Protein AF-A0A0F9MD27-F1 (afdb_monomer_lite)

Radius of gyration: 39.13 Å; chains: 1; bounding box: 57×54×123 Å

Sequence (253 aa):
MIDIKKDVSEIIRSTKSDTEKLWMLGRLLQSFSELLNKHLKELVADFQMEIRGAMDEIMKGIPIYDDSLLKERLTQFEIQFDSEMAKLRKVKDGKDGKDGKKGDKGDKPIVGIDYQIPKDGEGGKDGKSIKGDRGERGIGGKNGSPDTGNEIVEKINASSKQISASKIKNLPRQSLGSRGGGGGDMVTLSTVDGTISGSFPGTEFTLSLAFKEPIVFARGTRKTSGEDYSYSGNVITFTTSQVAGPITVDGQA

Organism: NCBI:txid412755

Structure (mmCIF, N/CA/C/O backbone):
data_AF-A0A0F9MD27-F1
#
_entry.id   AF-A0A0F9MD27-F1
#
loop_
_atom_site.group_PDB
_atom_site.id
_atom_site.type_symbol
_atom_site.label_atom_id
_atom_site.label_alt_id
_atom_site.label_comp_id
_atom_site.label_asym_id
_atom_site.label_entity_id
_atom_site.label_seq_id
_atom_site.pdbx_PDB_ins_code
_atom_site.Cartn_x
_atom_site.Cartn_y
_atom_site.Cartn_z
_atom_site.occupancy
_atom_site.B_iso_or_equiv
_atom_site.auth_seq_id
_atom_site.auth_comp_id
_atom_site.auth_asym_id
_atom_site.auth_atom_id
_atom_site.pdbx_PDB_model_num
ATOM 1 N N . MET A 1 1 ? 2.806 14.766 -34.535 1.00 74.88 1 MET A N 1
ATOM 2 C CA . MET A 1 1 ? 3.309 13.632 -33.734 1.00 74.88 1 MET A CA 1
ATOM 3 C C . MET A 1 1 ? 4.700 13.319 -34.255 1.00 74.88 1 MET A C 1
ATOM 5 O O . MET A 1 1 ? 4.825 13.179 -35.463 1.00 74.88 1 MET A O 1
ATOM 9 N N . ILE A 1 2 ? 5.724 13.354 -33.398 1.00 81.94 2 ILE A N 1
ATOM 10 C CA . ILE A 1 2 ? 7.110 13.054 -33.796 1.00 81.94 2 ILE A CA 1
ATOM 11 C C . ILE A 1 2 ? 7.177 11.557 -34.104 1.00 81.94 2 ILE A C 1
ATOM 13 O O . ILE A 1 2 ? 6.867 10.747 -33.229 1.00 81.94 2 ILE A O 1
ATOM 17 N N . ASP A 1 3 ? 7.551 11.192 -35.327 1.00 90.69 3 ASP A N 1
ATOM 18 C CA . ASP A 1 3 ? 7.811 9.800 -35.689 1.00 90.69 3 ASP A CA 1
ATOM 19 C C . ASP A 1 3 ? 9.320 9.592 -35.663 1.00 90.69 3 ASP A C 1
ATOM 21 O O . ASP A 1 3 ? 10.021 9.762 -36.658 1.00 90.69 3 ASP A O 1
ATOM 25 N N . ILE A 1 4 ? 9.821 9.221 -34.486 1.00 87.25 4 ILE A N 1
ATOM 26 C CA . ILE A 1 4 ? 11.257 9.112 -34.214 1.00 87.25 4 ILE A CA 1
ATOM 27 C C . ILE A 1 4 ? 11.944 8.197 -35.231 1.00 87.25 4 ILE A C 1
ATOM 29 O O . ILE A 1 4 ? 13.060 8.479 -35.658 1.00 87.25 4 ILE A O 1
ATOM 33 N N . LYS A 1 5 ? 11.288 7.108 -35.655 1.00 88.06 5 LYS A N 1
ATOM 34 C CA . LYS A 1 5 ? 11.885 6.165 -36.609 1.00 88.06 5 LYS A CA 1
ATOM 35 C C . LYS A 1 5 ? 12.032 6.798 -37.987 1.00 88.06 5 LYS A C 1
ATOM 37 O O . LYS A 1 5 ? 13.080 6.642 -38.621 1.00 88.06 5 LYS A O 1
ATOM 42 N N . LYS A 1 6 ? 11.000 7.506 -38.442 1.00 93.81 6 LYS A N 1
ATOM 43 C CA . LYS A 1 6 ? 11.019 8.215 -39.721 1.00 93.81 6 LYS A CA 1
ATOM 44 C C . LYS A 1 6 ? 12.012 9.379 -39.695 1.00 93.81 6 LYS A C 1
ATOM 46 O O . LYS A 1 6 ? 12.878 9.444 -40.565 1.00 93.81 6 LYS A O 1
ATOM 51 N N . ASP A 1 7 ? 11.956 10.215 -38.663 1.00 90.44 7 ASP A N 1
ATOM 52 C CA . ASP A 1 7 ? 12.765 11.430 -38.533 1.00 90.44 7 ASP A CA 1
ATOM 53 C C . ASP A 1 7 ? 14.265 11.098 -38.419 1.00 90.44 7 ASP A C 1
ATOM 55 O O . ASP A 1 7 ? 15.097 11.705 -39.093 1.00 90.44 7 ASP A O 1
ATOM 59 N N . VAL A 1 8 ? 14.631 10.063 -37.650 1.00 90.81 8 VAL A N 1
ATOM 60 C CA . VAL A 1 8 ? 16.018 9.564 -37.593 1.00 90.81 8 VAL A CA 1
ATOM 61 C C . VAL A 1 8 ? 16.471 9.034 -38.958 1.00 90.81 8 VAL A C 1
ATOM 63 O O . VAL A 1 8 ? 17.588 9.323 -39.392 1.00 90.81 8 VAL A O 1
ATOM 66 N N . SER A 1 9 ? 15.611 8.295 -39.665 1.00 91.69 9 SER A N 1
ATOM 67 C CA . SER A 1 9 ? 15.937 7.749 -40.990 1.00 91.69 9 SER A CA 1
ATOM 68 C C . SER A 1 9 ? 16.167 8.848 -42.033 1.00 91.69 9 SER A C 1
ATOM 70 O O . SER A 1 9 ? 17.071 8.723 -42.862 1.00 91.69 9 SER A O 1
ATOM 72 N N . GLU A 1 10 ? 15.391 9.932 -41.987 1.00 94.06 10 GLU A N 1
ATOM 73 C CA . GLU A 1 10 ? 15.567 11.102 -42.856 1.00 94.06 10 GLU A CA 1
ATOM 74 C C . GLU A 1 10 ? 16.868 11.857 -42.545 1.00 94.06 10 GLU A C 1
ATOM 76 O O . GLU A 1 10 ? 17.600 12.223 -43.467 1.00 94.06 10 GLU A O 1
ATOM 81 N N . ILE A 1 11 ? 17.221 12.019 -41.263 1.00 91.75 11 ILE A N 1
ATOM 82 C CA . ILE A 1 11 ? 18.483 12.662 -40.859 1.00 91.75 11 ILE A CA 1
ATOM 83 C C . ILE A 1 11 ? 19.693 11.854 -41.342 1.00 91.75 11 ILE A C 1
ATOM 85 O O . ILE A 1 11 ? 20.617 12.424 -41.931 1.00 91.75 11 ILE A O 1
ATOM 89 N N . ILE A 1 12 ? 19.676 10.530 -41.154 1.00 91.06 12 ILE A N 1
ATOM 90 C CA . ILE A 1 12 ? 20.774 9.638 -41.562 1.00 91.06 12 ILE A CA 1
ATOM 91 C C . ILE A 1 12 ? 20.988 9.689 -43.081 1.00 91.06 12 ILE A C 1
ATOM 93 O O . ILE A 1 12 ? 22.131 9.791 -43.538 1.00 91.06 12 ILE A O 1
ATOM 97 N N . ARG A 1 13 ? 19.895 9.666 -43.857 1.00 92.81 13 ARG A N 1
ATOM 98 C CA . ARG A 1 13 ? 19.914 9.692 -45.331 1.00 92.81 13 ARG A CA 1
ATOM 99 C C . ARG A 1 13 ? 20.205 11.069 -45.928 1.00 92.81 13 ARG A C 1
ATOM 101 O O . ARG A 1 13 ? 20.412 11.160 -47.135 1.00 92.81 13 ARG A O 1
ATOM 108 N N . SER A 1 14 ? 20.218 12.130 -45.123 1.00 93.25 14 SER A N 1
ATOM 109 C CA . SER A 1 14 ? 20.508 13.473 -45.623 1.00 93.25 14 SER A CA 1
ATOM 110 C C . SER A 1 14 ? 21.938 13.584 -46.171 1.00 93.25 14 SER A C 1
ATOM 112 O O . SER A 1 14 ? 22.861 12.904 -45.717 1.00 93.25 14 SER A O 1
ATOM 114 N N . THR A 1 15 ? 22.141 14.483 -47.132 1.00 89.19 15 THR A N 1
ATOM 115 C CA . THR A 1 15 ? 23.460 14.791 -47.716 1.00 89.19 15 THR A CA 1
ATOM 116 C C . THR A 1 15 ? 24.282 15.760 -46.860 1.00 89.19 15 THR A C 1
ATOM 118 O O . THR A 1 15 ? 25.298 16.275 -47.318 1.00 89.19 15 THR A O 1
ATOM 121 N N . LYS A 1 16 ? 23.823 16.058 -45.639 1.00 93.25 16 LYS A N 1
ATOM 122 C CA . LYS A 1 16 ? 24.489 16.976 -44.713 1.00 93.25 16 LYS A CA 1
ATOM 123 C C . LYS A 1 16 ? 25.790 16.387 -44.183 1.00 93.25 16 LYS A C 1
ATOM 125 O O . LYS A 1 16 ? 25.982 15.171 -44.203 1.00 93.25 16 LYS A O 1
ATOM 130 N N . SER A 1 17 ? 26.656 17.258 -43.677 1.00 96.44 17 SER A N 1
ATOM 131 C CA . SER A 1 17 ? 27.876 16.827 -42.994 1.00 96.44 17 SER A CA 1
ATOM 132 C C . SER A 1 17 ? 27.551 16.020 -41.733 1.00 96.44 17 SER A C 1
ATOM 134 O O . SER A 1 17 ? 26.492 16.191 -41.122 1.00 96.44 17 SER A O 1
ATOM 136 N N . ASP A 1 18 ? 28.475 15.162 -41.302 1.00 95.38 18 ASP A N 1
ATOM 137 C CA . ASP A 1 18 ? 28.279 14.347 -40.097 1.00 95.38 18 ASP A CA 1
ATOM 138 C C . ASP A 1 18 ? 28.070 15.210 -38.844 1.00 95.38 18 ASP A C 1
ATOM 140 O O . ASP A 1 18 ? 27.224 14.898 -38.005 1.00 95.38 18 ASP A O 1
ATOM 144 N N . THR A 1 19 ? 28.755 16.353 -38.755 1.00 95.75 19 THR A N 1
ATOM 145 C CA . THR A 1 19 ? 28.573 17.330 -37.673 1.00 95.75 19 THR A CA 1
ATOM 146 C C . THR A 1 19 ? 27.147 17.886 -37.640 1.00 95.75 19 THR A C 1
ATOM 148 O O . THR A 1 19 ? 26.537 17.980 -36.575 1.00 95.75 19 THR A O 1
ATOM 151 N N . GLU A 1 20 ? 26.574 18.219 -38.799 1.00 94.88 20 GLU A N 1
ATOM 152 C CA . GLU A 1 20 ? 25.191 18.699 -38.887 1.00 94.88 20 GLU A CA 1
ATOM 153 C C . GLU A 1 20 ? 24.179 17.595 -38.569 1.00 94.88 20 GLU A C 1
ATOM 155 O O . GLU A 1 20 ? 23.176 17.862 -37.906 1.00 94.88 20 GLU A O 1
ATOM 160 N N . LYS A 1 21 ? 24.438 16.351 -38.995 1.00 94.25 21 LYS A N 1
ATOM 161 C CA . LYS A 1 21 ? 23.595 15.195 -38.649 1.00 94.25 21 LYS A CA 1
ATOM 162 C C . LYS A 1 21 ? 23.566 14.961 -37.142 1.00 94.25 21 LYS A C 1
ATOM 164 O O . LYS A 1 21 ? 22.484 14.804 -36.578 1.00 94.25 21 LYS A O 1
ATOM 169 N N . LEU A 1 22 ? 24.726 14.995 -36.482 1.00 93.94 22 LEU A N 1
ATOM 170 C CA . LEU A 1 22 ? 24.830 14.870 -35.025 1.00 93.94 22 LEU A CA 1
ATOM 171 C C . LEU A 1 22 ? 24.063 15.981 -34.305 1.00 93.94 22 LEU A C 1
ATOM 173 O O . LEU A 1 22 ? 23.315 15.706 -33.368 1.00 93.94 22 LEU A O 1
ATOM 177 N N . TRP A 1 23 ? 24.188 17.223 -34.774 1.00 96.31 23 TRP A N 1
ATOM 178 C CA . TRP A 1 23 ? 23.440 18.343 -34.209 1.00 96.31 23 TRP A CA 1
ATOM 179 C C . TRP A 1 23 ? 21.921 18.167 -34.366 1.00 96.31 23 TRP A C 1
ATOM 181 O O . TRP A 1 23 ? 21.165 18.366 -33.413 1.00 96.31 23 TRP A O 1
ATOM 191 N N . MET A 1 24 ? 21.463 17.735 -35.545 1.00 95.12 24 MET A N 1
ATOM 192 C CA . MET A 1 24 ? 20.045 17.465 -35.798 1.00 95.12 24 MET A CA 1
ATOM 193 C C . MET A 1 24 ? 19.502 16.331 -34.921 1.00 95.12 24 MET A C 1
ATOM 195 O O . MET A 1 24 ? 18.399 16.457 -34.390 1.00 95.12 24 MET A O 1
ATOM 199 N N . LEU A 1 25 ? 20.277 15.260 -34.720 1.00 93.19 25 LEU A N 1
ATOM 200 C CA . LEU A 1 25 ? 19.918 14.175 -33.802 1.00 93.19 25 LEU A CA 1
ATOM 201 C C . LEU A 1 25 ? 19.818 14.667 -32.354 1.00 93.19 25 LEU A C 1
ATOM 203 O O . LEU A 1 25 ? 18.861 14.325 -31.661 1.00 93.19 25 LEU A O 1
ATOM 207 N N . GLY A 1 26 ? 20.751 15.514 -31.909 1.00 94.81 26 GLY A N 1
ATOM 208 C CA . GLY A 1 26 ? 20.695 16.133 -30.582 1.00 94.81 26 GLY A CA 1
ATOM 209 C C . GLY A 1 26 ? 19.419 16.953 -30.377 1.00 94.81 26 GLY A C 1
ATOM 210 O O . GLY A 1 26 ? 18.742 16.810 -29.359 1.00 94.81 26 GLY A O 1
ATOM 211 N N . ARG A 1 27 ? 19.029 17.746 -31.381 1.00 94.50 27 ARG A N 1
ATOM 212 C CA . ARG A 1 27 ? 17.784 18.526 -31.340 1.00 94.50 27 ARG A CA 1
ATOM 213 C C . ARG A 1 27 ? 16.539 17.636 -31.306 1.00 94.50 27 ARG A C 1
ATOM 215 O O . ARG A 1 27 ? 15.617 17.923 -30.548 1.00 94.50 27 ARG A O 1
ATOM 222 N N . LEU A 1 28 ? 16.521 16.547 -32.079 1.00 92.94 28 LEU A N 1
ATOM 223 C CA . LEU A 1 28 ? 15.419 15.580 -32.077 1.00 92.94 28 LEU A CA 1
ATOM 224 C C . LEU A 1 28 ? 15.252 14.911 -30.703 1.00 92.94 28 LEU A C 1
ATOM 226 O O . LEU A 1 28 ? 14.133 14.807 -30.203 1.00 92.94 28 LEU A O 1
ATOM 230 N N . LEU A 1 29 ? 16.359 14.515 -30.065 1.00 91.94 29 LEU A N 1
ATOM 231 C CA . LEU A 1 29 ? 16.353 13.956 -28.709 1.00 91.94 29 LEU A CA 1
ATOM 232 C C . LEU A 1 29 ? 15.827 14.956 -27.676 1.00 91.94 29 LEU A C 1
ATOM 234 O O . LEU A 1 29 ? 15.036 14.583 -26.808 1.00 91.94 29 LEU A O 1
ATOM 238 N N . GLN A 1 30 ? 16.220 16.226 -27.787 1.00 93.81 30 GLN A N 1
ATOM 239 C CA . GLN A 1 30 ? 15.714 17.276 -26.909 1.00 93.81 30 GLN A CA 1
ATOM 240 C C . GLN A 1 30 ? 14.198 17.459 -27.066 1.00 93.81 30 GLN A C 1
ATOM 242 O O . GLN A 1 30 ? 13.477 17.426 -26.071 1.00 93.81 30 GLN A O 1
ATOM 247 N N . SER A 1 31 ? 13.696 17.573 -28.300 1.00 92.38 31 SER A N 1
ATOM 248 C CA . SER A 1 31 ? 12.255 17.705 -28.553 1.00 92.38 31 SER A CA 1
ATOM 249 C C . SER A 1 31 ? 11.461 16.485 -28.081 1.00 92.38 31 SER A C 1
ATOM 251 O O . SER A 1 31 ? 10.351 16.629 -27.570 1.00 92.38 31 SER A O 1
ATOM 253 N N . PHE A 1 32 ? 12.026 15.281 -28.200 1.00 92.38 32 PHE A N 1
ATOM 254 C CA . PHE A 1 32 ? 11.411 14.078 -27.647 1.00 92.38 32 PHE A CA 1
ATOM 255 C C . PHE A 1 32 ? 11.346 14.113 -26.112 1.00 92.38 32 PHE A C 1
ATOM 257 O O . PHE A 1 32 ? 10.296 13.824 -25.540 1.00 92.38 32 PHE A O 1
ATOM 264 N N . SER A 1 33 ? 12.427 14.525 -25.444 1.00 92.75 33 SER A N 1
ATOM 265 C CA . SER A 1 33 ? 12.454 14.702 -23.985 1.00 92.75 33 SER A CA 1
ATOM 266 C C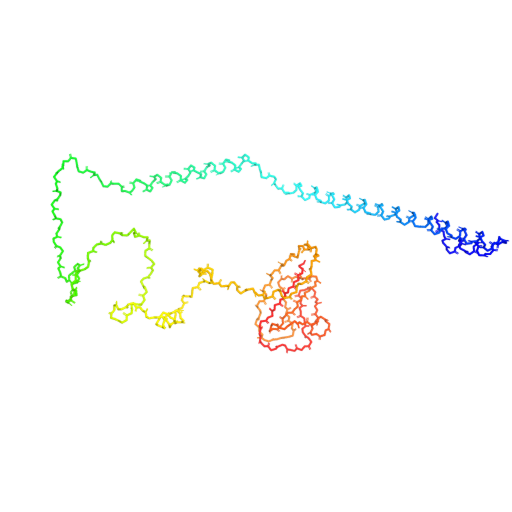 . SER A 1 33 ? 11.418 15.727 -23.509 1.00 92.75 33 SER A C 1
ATOM 268 O O . SER A 1 33 ? 10.702 15.494 -22.536 1.00 92.75 33 SER A O 1
ATOM 270 N N . GLU A 1 34 ? 11.278 16.850 -24.215 1.00 94.50 34 GLU A N 1
ATOM 271 C CA . GLU A 1 34 ? 10.268 17.872 -23.915 1.00 94.50 34 GLU A CA 1
ATOM 272 C C . GLU A 1 34 ? 8.841 17.321 -24.053 1.00 94.50 34 GLU A C 1
ATOM 274 O O . GLU A 1 34 ? 8.002 17.556 -23.180 1.00 94.50 34 GLU A O 1
ATOM 279 N N . LEU A 1 35 ? 8.576 16.533 -25.101 1.00 94.50 35 LEU A N 1
ATOM 280 C CA . LEU A 1 35 ? 7.281 15.887 -25.315 1.00 94.50 35 LEU A CA 1
ATOM 281 C C . LEU A 1 35 ? 6.953 14.870 -24.212 1.00 94.50 35 LEU A C 1
ATOM 283 O O . LEU A 1 35 ? 5.840 14.880 -23.687 1.00 94.50 35 LEU A O 1
ATOM 287 N N . LEU A 1 36 ? 7.920 14.030 -23.827 1.00 92.88 36 LEU A N 1
ATOM 288 C CA . LEU A 1 36 ? 7.756 13.079 -22.723 1.00 92.88 36 LEU A CA 1
ATOM 289 C C . LEU A 1 36 ? 7.445 13.794 -21.408 1.00 92.88 36 LEU A C 1
ATOM 291 O O . LEU A 1 36 ? 6.494 13.437 -20.717 1.00 92.88 36 LEU A O 1
ATOM 295 N N . ASN A 1 37 ? 8.212 14.834 -21.078 1.00 93.56 37 ASN A N 1
ATOM 296 C CA . ASN A 1 37 ? 7.996 15.610 -19.861 1.00 93.56 37 ASN A CA 1
ATOM 297 C C . ASN A 1 37 ? 6.631 16.302 -19.851 1.00 93.56 37 ASN A C 1
ATOM 299 O O . ASN A 1 37 ? 6.003 16.404 -18.798 1.00 93.56 37 ASN A O 1
ATOM 303 N N . LYS A 1 38 ? 6.156 16.772 -21.009 1.00 96.00 38 LYS A N 1
ATOM 304 C CA . LYS A 1 38 ? 4.817 17.347 -21.136 1.00 96.00 38 LYS A CA 1
ATOM 305 C C . LYS A 1 38 ? 3.736 16.308 -20.829 1.00 96.00 38 LYS A C 1
ATOM 307 O O . LYS A 1 38 ? 2.906 16.564 -19.963 1.00 96.00 38 LYS A O 1
ATOM 312 N N . HIS A 1 39 ? 3.778 15.140 -21.468 1.00 94.38 39 HIS A N 1
ATOM 313 C CA . HIS A 1 39 ? 2.780 14.092 -21.236 1.00 94.38 39 HIS A CA 1
ATOM 314 C C . HIS A 1 39 ? 2.819 13.529 -19.814 1.00 94.38 39 HIS A C 1
ATOM 316 O O . HIS A 1 39 ? 1.770 13.256 -19.242 1.00 94.38 39 HIS A O 1
ATOM 322 N N . LEU A 1 40 ? 4.003 13.416 -19.206 1.00 92.62 40 LEU A N 1
ATOM 323 C CA . LEU A 1 40 ? 4.118 13.038 -17.797 1.00 92.62 40 LEU A CA 1
ATOM 324 C C . LEU A 1 40 ? 3.447 14.065 -16.876 1.00 92.62 40 LEU A C 1
ATOM 326 O O . LEU A 1 40 ? 2.761 13.677 -15.936 1.00 92.62 40 LEU A O 1
ATOM 330 N N . LYS A 1 41 ? 3.605 15.366 -17.145 1.00 95.00 41 LYS A N 1
ATOM 331 C CA . LYS A 1 41 ? 2.935 16.419 -16.364 1.00 95.00 41 LYS A CA 1
ATOM 332 C C . LYS A 1 41 ? 1.418 16.384 -16.521 1.00 95.00 41 LYS A C 1
ATOM 334 O O . LYS A 1 41 ? 0.724 16.548 -15.525 1.00 95.00 41 LYS A O 1
ATOM 339 N N . GLU A 1 42 ? 0.926 16.175 -17.740 1.00 96.12 42 GLU A N 1
ATOM 340 C CA . GLU A 1 42 ? -0.509 16.026 -18.020 1.00 96.12 42 GLU A CA 1
ATOM 341 C C . GLU A 1 42 ? -1.079 14.814 -17.268 1.00 96.12 42 GLU A C 1
ATOM 343 O O . GLU A 1 42 ? -2.017 14.969 -16.493 1.00 96.12 42 GLU A O 1
ATOM 348 N N . LEU A 1 43 ? -0.427 13.650 -17.367 1.00 95.88 43 LEU A N 1
ATOM 349 C CA . LEU A 1 43 ? -0.834 12.432 -16.660 1.00 95.88 43 LEU A CA 1
ATOM 350 C C . LEU A 1 43 ? -0.872 12.616 -15.134 1.00 95.88 43 LEU A C 1
ATOM 352 O O . LEU A 1 43 ? -1.803 12.162 -14.472 1.00 95.88 43 LEU A O 1
ATOM 356 N N . VAL A 1 44 ? 0.137 13.281 -14.564 1.00 94.75 44 VAL A N 1
ATOM 357 C CA . VAL A 1 44 ? 0.177 13.572 -13.122 1.00 94.75 44 VAL A CA 1
ATOM 358 C C . VAL A 1 44 ? -0.954 14.518 -12.719 1.00 94.75 44 VAL A C 1
ATOM 360 O O . VAL A 1 44 ? -1.568 14.305 -11.676 1.00 94.75 44 VAL A O 1
ATOM 363 N N . ALA A 1 45 ? -1.239 15.547 -13.520 1.00 92.88 45 ALA A N 1
ATOM 364 C CA . ALA A 1 45 ? -2.317 16.490 -13.237 1.00 92.88 45 ALA A CA 1
ATOM 365 C C . ALA A 1 45 ? -3.695 15.808 -13.273 1.00 92.88 45 ALA A C 1
ATOM 367 O O . ALA A 1 45 ? -4.498 16.018 -12.361 1.00 92.88 45 ALA A O 1
ATOM 368 N N . ASP A 1 46 ? -3.932 14.948 -14.264 1.00 94.50 46 ASP A N 1
ATOM 369 C CA . ASP A 1 46 ? -5.175 14.184 -14.394 1.00 94.50 46 ASP A CA 1
ATOM 370 C C . ASP A 1 46 ? -5.375 13.249 -13.193 1.00 94.50 46 ASP A C 1
ATOM 372 O O . ASP A 1 46 ? -6.431 13.261 -12.558 1.00 94.50 46 ASP A O 1
ATOM 376 N N . PHE A 1 47 ? -4.327 12.517 -12.800 1.00 93.44 47 PHE A N 1
ATOM 377 C CA . PHE A 1 47 ? -4.370 11.637 -11.632 1.00 93.44 47 PHE A CA 1
ATOM 378 C C . PHE A 1 47 ? -4.617 12.404 -10.322 1.00 93.44 47 PHE A C 1
ATOM 380 O O . PHE A 1 47 ? -5.398 11.977 -9.472 1.00 93.44 47 PHE A O 1
ATOM 387 N N . GLN A 1 48 ? -3.987 13.571 -10.150 1.00 91.12 48 GLN A N 1
ATOM 388 C CA . GLN A 1 48 ? -4.222 14.426 -8.984 1.00 91.12 48 GLN A CA 1
ATOM 389 C C . GLN A 1 48 ? -5.661 14.952 -8.928 1.00 91.12 48 GLN A C 1
ATOM 391 O O . GLN A 1 48 ? -6.238 15.031 -7.841 1.00 91.12 48 GLN A O 1
ATOM 396 N N . MET A 1 49 ? -6.250 15.304 -10.074 1.00 92.94 49 MET A N 1
ATOM 397 C CA . MET A 1 49 ? -7.656 15.702 -10.149 1.00 92.94 49 MET A CA 1
ATOM 398 C C . MET A 1 49 ? -8.597 14.556 -9.778 1.00 92.94 49 MET A C 1
ATOM 400 O O . MET A 1 49 ? -9.548 14.785 -9.032 1.00 92.94 49 MET A O 1
ATOM 404 N N . GLU A 1 50 ? -8.320 13.341 -10.249 1.00 95.44 50 GLU A N 1
ATOM 405 C CA . GLU A 1 50 ? -9.112 12.152 -9.928 1.00 95.44 50 GLU A CA 1
ATOM 406 C C . GLU A 1 50 ? -9.078 11.843 -8.426 1.00 95.44 50 GLU A C 1
ATOM 408 O O . GLU A 1 50 ? -10.131 11.720 -7.798 1.00 95.44 50 GLU A O 1
ATOM 413 N N . ILE A 1 51 ? -7.884 11.831 -7.817 1.00 92.19 51 ILE A N 1
ATOM 414 C CA . ILE A 1 51 ? -7.736 11.659 -6.363 1.00 92.19 51 ILE A CA 1
ATOM 415 C C . ILE A 1 51 ? -8.516 12.733 -5.610 1.00 92.19 51 ILE A C 1
ATOM 417 O O . ILE A 1 51 ? -9.215 12.426 -4.644 1.00 92.19 51 ILE A O 1
ATOM 421 N N . ARG A 1 52 ? -8.394 13.999 -6.023 1.00 90.88 52 ARG A N 1
ATOM 422 C CA . ARG A 1 52 ? -9.084 15.102 -5.353 1.00 90.88 52 ARG A CA 1
ATOM 423 C C . ARG A 1 52 ? -10.601 14.950 -5.446 1.00 90.88 52 ARG A C 1
ATOM 425 O O . ARG A 1 52 ? -11.275 15.138 -4.440 1.00 90.88 52 ARG A O 1
ATOM 432 N N . GLY A 1 53 ? -11.121 14.567 -6.611 1.00 93.44 53 GLY A N 1
ATOM 433 C CA . GLY A 1 53 ? -12.544 14.290 -6.802 1.00 93.44 53 GLY A CA 1
ATOM 434 C C . GLY A 1 53 ? -13.040 13.160 -5.899 1.00 93.44 53 GLY A C 1
ATOM 435 O O . GLY A 1 53 ? -14.033 13.335 -5.196 1.00 93.44 53 GLY A O 1
ATOM 436 N N . ALA A 1 54 ? -12.306 12.045 -5.843 1.00 90.75 54 ALA A N 1
ATOM 437 C CA . ALA A 1 54 ? -12.632 10.920 -4.967 1.00 90.75 54 ALA A CA 1
ATOM 438 C C . ALA A 1 54 ? -12.602 11.316 -3.479 1.00 90.75 54 ALA A C 1
ATOM 440 O O . ALA A 1 54 ? -13.497 10.955 -2.716 1.00 90.75 54 ALA A O 1
ATOM 441 N N . MET A 1 55 ? -11.605 12.102 -3.062 1.00 85.06 55 MET A N 1
ATOM 442 C CA . MET A 1 55 ? -11.520 12.621 -1.693 1.00 85.06 55 MET A CA 1
ATOM 443 C C . MET A 1 55 ? -12.692 13.547 -1.361 1.00 85.06 55 MET A C 1
ATOM 445 O O . MET A 1 55 ? -13.272 13.417 -0.286 1.00 85.06 55 MET A O 1
ATOM 449 N N . ASP A 1 56 ? -13.090 14.436 -2.273 1.00 89.56 56 ASP A N 1
ATOM 450 C CA . ASP A 1 56 ? -14.245 15.318 -2.073 1.00 89.56 56 ASP A CA 1
ATOM 451 C C . ASP A 1 56 ? -15.560 14.522 -1.953 1.00 89.56 56 ASP A C 1
ATOM 453 O O . ASP A 1 56 ? -16.432 14.884 -1.160 1.00 89.56 56 ASP A O 1
ATOM 457 N N . GLU A 1 57 ? -15.719 13.422 -2.696 1.00 91.00 57 GLU A N 1
ATOM 458 C CA . GLU A 1 57 ? -16.868 12.516 -2.546 1.00 91.00 57 GLU A CA 1
ATOM 459 C C . GLU A 1 57 ? -16.871 11.789 -1.199 1.00 91.00 57 GLU A C 1
ATOM 461 O O . GLU A 1 57 ? -17.899 11.770 -0.517 1.00 91.00 57 GLU A O 1
ATOM 466 N N . ILE A 1 58 ? -15.720 11.258 -0.774 1.00 84.88 58 ILE A N 1
ATOM 467 C CA . ILE A 1 58 ? -15.565 10.629 0.545 1.00 84.88 58 ILE A CA 1
ATOM 468 C C . ILE A 1 58 ? -15.905 11.637 1.649 1.00 84.88 58 ILE A C 1
ATOM 470 O O . ILE A 1 58 ? -16.681 11.330 2.554 1.00 84.88 58 ILE A O 1
ATOM 474 N N . MET A 1 59 ? -15.388 12.863 1.552 1.00 80.00 59 MET A N 1
ATOM 475 C CA . MET A 1 59 ? -15.606 13.913 2.549 1.00 80.00 59 MET A CA 1
ATOM 476 C C . MET A 1 59 ? -17.071 14.357 2.648 1.00 80.00 59 MET A C 1
ATOM 478 O O . MET A 1 59 ? -17.510 14.712 3.738 1.00 80.00 59 MET A O 1
ATOM 482 N N . LYS A 1 60 ? -17.856 14.296 1.563 1.00 82.50 60 LYS A N 1
ATOM 483 C CA . LYS A 1 60 ? -19.314 14.536 1.614 1.00 82.50 60 LYS A CA 1
ATOM 484 C C . LYS A 1 60 ? -20.069 13.443 2.373 1.00 82.50 60 LYS A C 1
ATOM 486 O O . LYS A 1 60 ? -21.119 13.723 2.946 1.00 82.50 60 LYS A O 1
ATOM 491 N N . GLY A 1 61 ? -19.571 12.208 2.334 1.00 77.81 61 GLY A N 1
ATOM 492 C CA . GLY A 1 61 ? -20.176 11.056 3.005 1.00 77.81 61 GLY A CA 1
ATOM 493 C C . GLY A 1 61 ? -19.822 10.944 4.487 1.00 77.81 61 GLY A C 1
ATOM 494 O O . GLY A 1 61 ? -20.528 10.264 5.230 1.00 77.81 61 GLY A O 1
ATOM 495 N N . ILE A 1 62 ? -18.756 11.613 4.936 1.00 74.19 62 ILE A N 1
ATOM 496 C CA . ILE A 1 62 ? -18.410 11.677 6.354 1.00 74.19 62 ILE A CA 1
ATOM 497 C C . ILE A 1 62 ? -19.383 12.657 7.018 1.00 74.19 62 ILE A C 1
ATOM 499 O O . ILE A 1 62 ? -19.351 13.847 6.694 1.00 74.19 62 ILE A O 1
ATOM 503 N N . PRO A 1 63 ? -20.249 12.207 7.949 1.00 70.81 63 PRO A N 1
ATOM 504 C CA . PRO A 1 63 ? -21.043 13.131 8.736 1.00 70.81 63 PRO A CA 1
ATOM 505 C C . PRO A 1 63 ? -20.064 14.027 9.490 1.00 70.81 63 PRO A C 1
ATOM 507 O O . PRO A 1 63 ? -19.343 13.570 10.380 1.00 70.81 63 PRO A O 1
ATOM 510 N N . ILE A 1 64 ? -20.010 15.302 9.108 1.00 67.56 64 ILE A N 1
ATOM 511 C CA . ILE A 1 64 ? -19.375 16.326 9.927 1.00 67.56 64 ILE A CA 1
ATOM 512 C C . ILE A 1 64 ? -20.185 16.309 11.217 1.00 67.56 64 ILE A C 1
ATOM 514 O O . ILE A 1 64 ? -21.330 16.762 11.234 1.00 67.56 64 ILE A O 1
ATOM 518 N N . TYR A 1 65 ? -19.647 15.680 12.263 1.00 58.38 65 TYR A N 1
ATOM 519 C CA . TYR A 1 65 ? -20.286 15.710 13.565 1.00 58.38 65 TYR A CA 1
ATOM 520 C C . TYR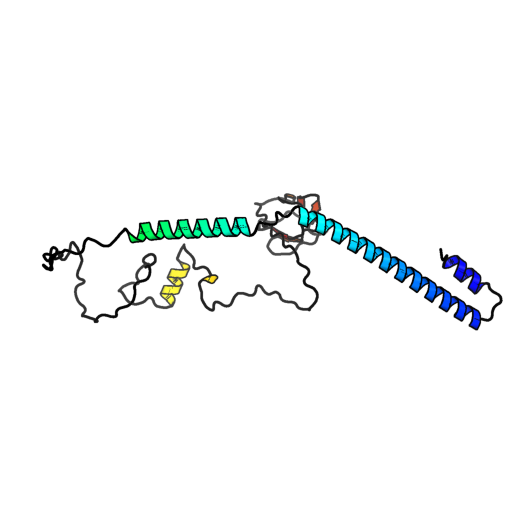 A 1 65 ? -20.404 17.177 13.944 1.00 58.38 65 TYR A C 1
ATOM 522 O O . TYR A 1 65 ? -19.396 17.861 14.111 1.00 58.38 65 TYR A O 1
ATOM 530 N N . ASP A 1 66 ? -21.642 17.659 13.999 1.00 67.94 66 ASP A N 1
ATOM 531 C CA . ASP A 1 66 ? -21.925 19.010 14.431 1.00 67.94 66 ASP A CA 1
ATOM 532 C C . ASP A 1 66 ? -21.346 19.161 15.839 1.00 67.94 66 ASP A C 1
ATOM 534 O O . ASP A 1 66 ? -21.774 18.500 16.791 1.00 67.94 66 ASP A O 1
ATOM 538 N N . ASP A 1 67 ? -20.314 19.993 15.945 1.00 71.75 67 ASP A N 1
ATOM 539 C CA . ASP A 1 67 ? -19.581 20.241 17.179 1.00 71.75 67 ASP A CA 1
ATOM 540 C C . ASP A 1 67 ? -20.535 20.739 18.283 1.00 71.75 67 ASP A C 1
ATOM 542 O O . ASP A 1 67 ? -20.293 20.523 19.471 1.00 71.75 67 ASP A O 1
ATOM 546 N N . SER A 1 68 ? -21.676 21.334 17.900 1.00 73.69 68 SER A N 1
ATOM 547 C CA . SER A 1 68 ? -22.746 21.716 18.823 1.00 73.69 68 SER A CA 1
ATOM 548 C C . SER A 1 68 ? -23.497 20.514 19.411 1.00 73.69 68 SER A C 1
ATOM 550 O O . SER A 1 68 ? -23.738 20.494 20.617 1.00 73.69 68 SER A O 1
ATOM 552 N N . LEU A 1 69 ? -23.776 19.471 18.621 1.00 72.75 69 LEU A N 1
ATOM 553 C CA . LEU A 1 69 ? -24.445 18.249 19.084 1.00 72.75 69 LEU A CA 1
ATOM 554 C C . LEU A 1 69 ? -23.529 17.420 19.996 1.00 72.75 69 LEU A C 1
ATOM 556 O O . LEU A 1 69 ? -23.982 16.828 20.977 1.00 72.75 69 LEU A O 1
ATOM 560 N N . LEU A 1 70 ? -22.229 17.387 19.691 1.00 76.31 70 LEU A N 1
ATOM 561 C CA . LEU A 1 70 ? -21.216 16.783 20.561 1.00 76.31 70 LEU A CA 1
ATOM 562 C C . LEU A 1 70 ? -21.121 17.518 21.901 1.00 76.31 70 LEU A C 1
ATOM 564 O O . LEU A 1 70 ? -21.126 16.868 22.947 1.00 76.31 70 LEU A O 1
ATOM 568 N N . LYS A 1 71 ? -21.099 18.857 21.881 1.00 80.81 71 LYS A N 1
ATOM 569 C CA . LYS A 1 71 ? -21.116 19.688 23.094 1.00 80.81 71 LYS A CA 1
ATOM 570 C C . LYS A 1 71 ? -22.385 19.481 23.910 1.00 80.81 71 LYS A C 1
ATOM 572 O O . LYS A 1 71 ? -22.287 19.272 25.111 1.00 80.81 71 LYS A O 1
ATOM 577 N N . GLU A 1 72 ? -23.554 19.455 23.273 1.00 83.25 72 GLU A N 1
ATOM 578 C CA . GLU A 1 72 ? -24.824 19.212 23.960 1.00 83.25 72 GLU A CA 1
ATOM 579 C C . GLU A 1 72 ? -24.841 17.836 24.639 1.00 83.25 72 GLU A C 1
ATOM 581 O O . GLU A 1 72 ? -25.194 17.725 25.815 1.00 83.25 72 GLU A O 1
ATOM 586 N N . ARG A 1 73 ? -24.387 16.787 23.942 1.00 80.31 73 ARG A N 1
ATOM 587 C CA . ARG A 1 73 ? -24.276 15.437 24.516 1.00 80.31 73 ARG A CA 1
ATOM 588 C C . ARG A 1 73 ? -23.277 15.370 25.667 1.00 80.31 73 ARG A C 1
ATOM 590 O O . ARG A 1 73 ? -23.550 14.690 26.654 1.00 80.31 73 ARG A O 1
ATOM 597 N N . LEU A 1 74 ? -22.151 16.075 25.563 1.00 85.69 74 LEU A N 1
ATOM 598 C CA . LEU A 1 74 ? -21.157 16.149 26.633 1.00 85.69 74 LEU A CA 1
ATOM 599 C C . LEU A 1 74 ? -21.732 16.847 27.872 1.00 85.69 74 LEU A C 1
ATOM 601 O O . LEU A 1 74 ? -21.626 16.320 28.975 1.00 85.69 74 LEU A O 1
ATOM 605 N N . THR A 1 75 ? -22.427 17.970 27.685 1.00 89.75 75 THR A N 1
ATOM 606 C CA . THR A 1 75 ? -23.097 18.689 28.774 1.00 89.75 75 THR A CA 1
ATOM 607 C C . THR A 1 75 ? -24.187 17.839 29.430 1.00 89.75 75 THR A C 1
ATOM 609 O O . THR A 1 75 ? -24.292 17.806 30.655 1.00 89.75 75 THR A O 1
ATOM 612 N N . GLN A 1 76 ? -24.986 17.099 28.653 1.00 87.94 76 GLN A N 1
ATOM 613 C CA . GLN A 1 76 ? -25.979 16.182 29.226 1.00 87.94 76 GLN A CA 1
ATOM 614 C C . GLN A 1 76 ? -25.331 15.052 30.033 1.00 87.94 76 GLN A C 1
ATOM 616 O O . GLN A 1 76 ? -25.849 14.686 31.090 1.00 87.94 76 GLN A O 1
ATOM 621 N N . PHE A 1 77 ? -24.197 14.527 29.567 1.00 90.81 77 PHE A N 1
ATOM 622 C CA . PHE A 1 77 ? -23.437 13.515 30.293 1.00 90.81 77 PHE A CA 1
ATOM 623 C C . PHE A 1 77 ? -22.899 14.050 31.627 1.00 90.81 77 PHE A C 1
ATOM 625 O O . PHE A 1 77 ? -23.070 13.393 32.650 1.00 90.81 77 PHE A O 1
ATOM 632 N N . GLU A 1 78 ? -22.320 15.254 31.647 1.00 89.06 78 GLU A N 1
ATOM 633 C CA . GLU A 1 78 ? -21.841 15.902 32.878 1.00 89.06 78 GLU A CA 1
ATOM 634 C C . GLU A 1 78 ? -22.977 16.099 33.896 1.00 89.06 78 GLU A C 1
ATOM 636 O O . GLU A 1 78 ? -22.838 15.724 35.060 1.00 89.06 78 GLU A O 1
ATOM 641 N N . ILE A 1 79 ? -24.144 16.579 33.448 1.00 89.50 79 ILE A N 1
ATOM 642 C CA . ILE A 1 79 ? -25.328 16.754 34.307 1.00 89.50 79 ILE A CA 1
ATOM 643 C C . ILE A 1 79 ? -25.804 15.414 34.887 1.00 89.50 79 ILE A C 1
ATOM 645 O O . ILE A 1 79 ? -26.156 15.328 36.069 1.00 89.50 79 ILE A O 1
ATOM 649 N N . GLN A 1 80 ? -25.846 14.359 34.069 1.00 90.19 80 GLN A N 1
ATOM 650 C CA . GLN A 1 80 ? -26.234 13.024 34.530 1.00 90.19 80 GLN A CA 1
ATOM 651 C C . GLN A 1 80 ? -25.235 12.474 35.545 1.00 90.19 80 GLN A C 1
ATOM 653 O O . GLN A 1 80 ? -25.648 11.988 36.601 1.00 90.19 80 GLN A O 1
ATOM 658 N N . PHE A 1 81 ? -23.943 12.604 35.257 1.00 89.00 81 PHE A N 1
ATOM 659 C CA . PHE A 1 81 ? -22.872 12.147 36.128 1.00 89.00 81 PHE A CA 1
ATOM 660 C C . PHE A 1 81 ? -22.920 12.846 37.492 1.00 89.00 81 PHE A C 1
ATOM 662 O O . PHE A 1 81 ? -22.916 12.182 38.530 1.00 89.00 81 PHE A O 1
ATOM 669 N N . ASP A 1 82 ? -23.074 14.170 37.512 1.00 86.50 82 ASP A N 1
ATOM 670 C CA . ASP A 1 82 ? -23.199 14.938 38.752 1.00 86.50 82 ASP A CA 1
ATOM 671 C C . ASP A 1 82 ? -24.460 14.566 39.541 1.00 86.50 82 ASP A C 1
ATOM 673 O O . ASP A 1 82 ? -24.420 14.443 40.769 1.00 86.50 82 ASP A O 1
ATOM 677 N N . SER A 1 83 ? -25.581 14.324 38.854 1.00 85.00 83 SER A N 1
ATOM 678 C CA . SER A 1 83 ? -26.826 13.868 39.481 1.00 85.00 83 SER A CA 1
ATOM 679 C C . SER A 1 83 ? -26.672 12.495 40.142 1.00 85.00 83 SER A C 1
ATOM 681 O O . SER A 1 83 ? -27.128 12.289 41.271 1.00 85.00 83 SER A O 1
ATOM 683 N N . GLU A 1 84 ? -26.007 11.548 39.479 1.00 83.88 84 GLU A N 1
ATOM 684 C CA . GLU A 1 84 ? -25.731 10.227 40.048 1.00 83.88 84 GLU A CA 1
ATOM 685 C C . GLU A 1 84 ? -24.743 10.293 41.212 1.00 83.88 84 GLU A C 1
ATOM 687 O O . GLU A 1 84 ? -24.996 9.713 42.273 1.00 83.88 84 GLU A O 1
ATOM 692 N N . MET A 1 85 ? -23.677 11.081 41.082 1.00 78.44 85 MET A N 1
ATOM 693 C CA . MET A 1 85 ? -22.718 11.299 42.164 1.00 78.44 85 MET A CA 1
ATOM 694 C C . MET A 1 85 ? -23.368 11.985 43.372 1.00 78.44 85 MET A C 1
ATOM 696 O O . MET A 1 85 ? -23.073 11.640 44.519 1.00 78.44 85 MET A O 1
ATOM 700 N N . ALA A 1 86 ? -24.316 12.901 43.157 1.00 78.69 86 ALA A N 1
ATOM 701 C CA . ALA A 1 86 ? -25.095 13.513 44.230 1.00 78.69 86 ALA A CA 1
ATOM 702 C C . ALA A 1 86 ? -26.022 12.508 44.938 1.00 78.69 86 ALA A C 1
ATOM 704 O O . ALA A 1 86 ? -26.200 12.594 46.155 1.00 78.69 86 ALA A O 1
ATOM 705 N N . LYS A 1 87 ? -26.590 11.529 44.219 1.00 78.31 87 LYS A N 1
ATOM 706 C CA . LYS A 1 87 ? -27.367 10.434 44.832 1.00 78.31 87 LYS A CA 1
ATOM 707 C C . LYS A 1 87 ? -26.479 9.541 45.696 1.00 78.31 87 LYS A C 1
ATOM 709 O O . LYS A 1 87 ? -26.879 9.195 46.805 1.00 78.31 87 LYS A O 1
ATOM 714 N N . LEU A 1 88 ? -25.267 9.237 45.235 1.00 67.38 88 LEU A N 1
ATOM 715 C CA . LEU A 1 88 ? -24.286 8.463 46.001 1.00 67.38 88 LEU A CA 1
ATOM 716 C C . LEU A 1 88 ? -23.826 9.205 47.266 1.00 67.38 88 LEU A C 1
ATOM 718 O O . LEU A 1 88 ? -23.696 8.587 48.318 1.00 67.38 88 LEU A O 1
ATOM 722 N N . ARG A 1 89 ? -23.678 10.536 47.207 1.00 64.12 89 ARG A N 1
ATOM 723 C CA . ARG A 1 89 ? -23.357 11.376 48.379 1.00 64.12 89 ARG A CA 1
ATOM 724 C C . ARG A 1 89 ? -24.475 11.453 49.420 1.00 64.12 89 ARG A C 1
ATOM 726 O O . ARG A 1 89 ? -24.194 11.724 50.579 1.00 64.12 89 ARG A O 1
ATOM 733 N N . LYS A 1 90 ? -25.736 11.209 49.047 1.00 58.09 90 LYS A N 1
ATOM 734 C CA . LYS A 1 90 ? -26.855 11.161 50.009 1.00 58.09 90 LYS A CA 1
ATOM 735 C C . LYS A 1 90 ? -26.903 9.861 50.817 1.00 58.09 90 LYS A C 1
ATOM 737 O O . LYS A 1 90 ? -27.692 9.765 51.756 1.00 58.09 90 LYS A O 1
ATOM 742 N N . VAL A 1 91 ? -26.068 8.872 50.494 1.00 56.19 91 VAL A N 1
ATOM 743 C CA . VAL A 1 91 ? -25.938 7.637 51.270 1.00 56.19 91 VAL A CA 1
ATOM 744 C C . VAL A 1 91 ? -24.706 7.752 52.168 1.00 56.19 91 VAL A C 1
ATOM 746 O O . VAL A 1 91 ? -23.594 7.475 51.734 1.00 56.19 91 VAL A O 1
ATOM 749 N N . LYS A 1 92 ? -24.964 8.098 53.437 1.00 54.06 92 LYS A N 1
ATOM 750 C CA . LYS A 1 92 ? -24.043 8.365 54.565 1.00 54.06 92 LYS A CA 1
ATOM 751 C C . LYS A 1 92 ? -23.742 9.848 54.770 1.00 54.06 92 LYS A C 1
ATOM 753 O O . LYS A 1 92 ? -22.758 10.363 54.275 1.00 54.06 92 LYS A O 1
ATOM 758 N N . ASP A 1 93 ? -24.573 10.469 55.596 1.00 49.81 93 ASP A N 1
ATOM 759 C CA . ASP A 1 93 ? -24.187 10.617 56.996 1.00 49.81 93 ASP A CA 1
ATOM 760 C C . ASP A 1 93 ? -25.372 10.161 57.853 1.00 49.81 93 ASP A C 1
ATOM 762 O O . ASP A 1 93 ? -26.522 10.548 57.624 1.00 49.81 93 ASP A O 1
ATOM 766 N N . GLY A 1 94 ? -25.125 9.234 58.781 1.00 49.66 94 GLY A N 1
ATOM 767 C CA . GLY A 1 94 ? -26.103 8.957 59.830 1.00 49.66 94 GLY A CA 1
ATOM 768 C C . GLY A 1 94 ? -26.342 10.261 60.583 1.00 49.66 94 GLY A C 1
ATOM 769 O O . GLY A 1 94 ? -25.390 10.997 60.807 1.00 49.66 94 GLY A O 1
ATOM 770 N N . LYS A 1 95 ? -27.599 10.575 60.918 1.00 45.06 95 LYS A N 1
ATOM 771 C CA . LYS A 1 95 ? -27.955 11.803 61.645 1.00 45.06 95 LYS A CA 1
ATOM 772 C C . LYS A 1 95 ? -26.967 12.036 62.792 1.00 45.06 95 LYS A C 1
ATOM 774 O O . LYS A 1 95 ? -26.927 11.220 63.713 1.00 45.06 95 LYS A O 1
ATOM 779 N N . ASP A 1 96 ? -26.235 13.146 62.755 1.00 50.62 96 ASP A N 1
ATOM 780 C CA . ASP A 1 96 ? -25.477 13.602 63.913 1.00 50.62 96 ASP A CA 1
ATOM 781 C C . ASP A 1 96 ? -26.455 13.746 65.083 1.00 50.62 96 ASP A C 1
ATOM 783 O O . ASP A 1 96 ? -27.464 14.458 65.000 1.00 50.62 96 ASP A O 1
ATOM 787 N N . GLY A 1 97 ? -26.211 12.985 66.151 1.00 47.34 97 GLY A N 1
ATOM 788 C CA . GLY A 1 97 ? -27.022 13.034 67.359 1.00 47.34 97 GLY A CA 1
ATOM 789 C C . GLY A 1 97 ? -27.012 14.459 67.903 1.00 47.34 97 GLY A C 1
ATOM 790 O O . GLY A 1 97 ? -25.959 14.974 68.264 1.00 47.34 97 GLY A O 1
ATOM 791 N N . LYS A 1 98 ? -28.183 15.103 67.944 1.00 43.38 98 LYS A N 1
ATOM 792 C CA . LYS A 1 98 ? -28.329 16.509 68.353 1.00 43.38 98 LYS A CA 1
ATOM 793 C C . LYS A 1 98 ? -27.983 16.796 69.813 1.00 43.38 98 LYS A C 1
ATOM 795 O O . LYS A 1 98 ? -27.864 17.958 70.171 1.00 43.38 98 LYS A O 1
ATOM 800 N N . ASP A 1 99 ? -27.740 15.776 70.618 1.00 50.53 99 ASP A N 1
ATOM 801 C CA . ASP A 1 99 ? -27.324 15.931 71.999 1.00 50.53 99 ASP A CA 1
ATOM 802 C C . ASP A 1 99 ? -26.063 15.097 72.177 1.00 50.53 99 ASP A C 1
ATOM 804 O O . ASP A 1 99 ? -26.096 13.886 71.969 1.00 50.53 99 ASP A O 1
ATOM 808 N N . GLY A 1 100 ? -24.947 15.736 72.533 1.00 44.75 100 GLY A N 1
ATOM 809 C CA . GLY A 1 100 ? -23.626 15.121 72.708 1.00 44.75 100 GLY A CA 1
ATOM 810 C C . GLY A 1 100 ? -23.529 14.123 73.869 1.00 44.75 100 GLY A C 1
ATOM 811 O O . GLY A 1 100 ? -22.553 14.127 74.616 1.00 44.75 100 GLY A O 1
ATOM 812 N N . LYS A 1 101 ? -24.522 13.253 74.050 1.00 47.16 101 LYS A N 1
ATOM 813 C CA . LYS A 1 101 ? -24.381 12.049 74.851 1.00 47.16 101 LYS A CA 1
ATOM 814 C C . LYS A 1 101 ? -23.647 11.028 73.999 1.00 47.16 101 LYS A C 1
ATOM 816 O O . LYS A 1 101 ? -24.141 10.583 72.967 1.00 47.16 101 LYS A O 1
ATOM 821 N N . LYS A 1 102 ? -22.444 10.670 74.448 1.00 45.28 102 LYS A N 1
ATOM 822 C CA . LYS A 1 102 ? -21.731 9.480 73.988 1.00 45.28 102 LYS A CA 1
ATOM 823 C C . LYS A 1 102 ? -22.732 8.325 73.981 1.00 45.28 102 LYS A C 1
ATOM 825 O O . LYS A 1 102 ? -23.236 7.978 75.045 1.00 45.28 102 LYS A O 1
ATOM 830 N N . GLY A 1 103 ? -23.045 7.797 72.797 1.00 51.59 103 GLY A N 1
ATOM 831 C CA . GLY A 1 103 ? -23.883 6.608 72.686 1.00 51.59 103 GLY A CA 1
ATOM 832 C C . GLY A 1 103 ? -23.294 5.497 73.549 1.00 51.59 103 GLY A C 1
ATOM 833 O O . GLY A 1 103 ? -22.064 5.407 73.683 1.00 51.59 103 GLY A O 1
ATOM 834 N N . ASP A 1 104 ? -24.166 4.703 74.168 1.00 50.38 104 ASP A N 1
ATOM 835 C CA . ASP A 1 104 ? -23.745 3.581 74.997 1.00 50.38 104 ASP A CA 1
ATOM 836 C C . ASP A 1 104 ? -22.737 2.733 74.223 1.00 50.38 104 ASP A C 1
ATOM 838 O O . ASP A 1 104 ? -22.860 2.532 73.010 1.00 50.38 104 ASP A O 1
ATOM 842 N N . LYS A 1 105 ? -21.673 2.299 74.911 1.00 56.88 105 LYS A N 1
ATOM 843 C CA . LYS A 1 105 ? -20.689 1.412 74.291 1.00 56.88 105 LYS A CA 1
ATOM 844 C C . LYS A 1 105 ? -21.456 0.214 73.739 1.00 56.88 105 LYS A C 1
ATOM 846 O O . LYS A 1 105 ? -22.078 -0.497 74.522 1.00 56.88 105 LYS A O 1
ATOM 851 N N . GLY A 1 106 ? -21.379 0.015 72.421 1.00 57.72 106 GLY A N 1
ATOM 852 C CA . GLY A 1 106 ? -21.863 -1.207 71.789 1.00 57.72 106 GLY A CA 1
ATOM 853 C C . GLY A 1 106 ? -21.288 -2.427 72.503 1.00 57.72 106 GLY A C 1
ATOM 854 O O . GLY A 1 106 ? -20.211 -2.337 73.113 1.00 57.72 106 GLY A O 1
ATOM 855 N N . ASP A 1 107 ? -22.041 -3.524 72.465 1.00 59.97 107 ASP A N 1
ATOM 856 C CA . ASP A 1 107 ? -21.754 -4.730 73.233 1.00 59.97 107 ASP A CA 1
ATOM 857 C C . ASP A 1 107 ? -20.282 -5.124 73.134 1.00 59.97 107 ASP A C 1
ATOM 859 O O . ASP A 1 107 ? -19.657 -5.081 72.068 1.00 59.97 107 ASP A O 1
ATOM 863 N N . LYS A 1 108 ? -19.700 -5.457 74.292 1.00 53.69 108 LYS A N 1
ATOM 864 C CA . LYS A 1 108 ? -18.310 -5.902 74.346 1.00 53.69 108 LYS A CA 1
ATOM 865 C C . LYS A 1 108 ? -18.203 -7.163 73.491 1.00 53.69 108 LYS A C 1
ATOM 867 O O . LYS A 1 108 ? -18.921 -8.120 73.781 1.00 53.69 108 LYS A O 1
ATOM 872 N N . PRO A 1 109 ? -17.312 -7.192 72.492 1.00 51.53 109 PRO A N 1
ATOM 873 C CA . PRO A 1 109 ? -17.237 -8.344 71.616 1.00 51.53 109 PRO A CA 1
ATOM 874 C C . PRO A 1 109 ? -16.812 -9.581 72.404 1.00 51.53 109 PRO A C 1
ATOM 876 O O . PRO A 1 109 ? -15.952 -9.503 73.294 1.00 51.53 109 PRO A O 1
ATOM 879 N N . ILE A 1 110 ? -17.412 -10.722 72.074 1.00 52.50 110 ILE A N 1
ATOM 880 C CA . ILE A 1 110 ? -17.175 -11.970 72.796 1.00 52.50 110 ILE A CA 1
ATOM 881 C C . ILE A 1 110 ? -16.030 -12.723 72.115 1.00 52.50 110 ILE A C 1
ATOM 883 O O . ILE A 1 110 ? -16.107 -13.113 70.947 1.00 52.50 110 ILE A O 1
ATOM 887 N N . VAL A 1 111 ? -14.948 -12.932 72.869 1.00 45.78 111 VAL A N 1
ATOM 888 C CA . VAL A 1 111 ? -13.757 -13.660 72.414 1.00 45.78 111 VAL A CA 1
ATOM 889 C C . VAL A 1 111 ? -14.143 -15.090 72.030 1.00 45.78 111 VAL A C 1
ATOM 891 O O . VAL A 1 111 ? -14.702 -15.825 72.839 1.00 45.78 111 VAL A O 1
ATOM 894 N N . GLY A 1 112 ? -13.823 -15.479 70.796 1.00 48.22 112 GLY A N 1
ATOM 895 C CA . GLY A 1 112 ? -14.153 -16.788 70.226 1.00 48.22 112 GLY A CA 1
ATOM 896 C C . GLY A 1 112 ? -15.407 -16.811 69.346 1.00 48.22 112 GLY A C 1
ATOM 897 O O . GLY A 1 112 ? -15.555 -17.762 68.582 1.00 48.22 112 GLY A O 1
ATOM 898 N N . ILE A 1 113 ? -16.253 -15.771 69.396 1.00 47.09 113 ILE A N 1
ATOM 899 C CA . ILE A 1 113 ? -17.423 -15.620 68.512 1.00 47.09 113 ILE A CA 1
ATOM 900 C C . ILE A 1 113 ? -17.174 -14.506 67.491 1.00 47.09 113 ILE A C 1
ATOM 902 O O . ILE A 1 113 ? -17.178 -14.771 66.292 1.00 47.09 113 ILE A O 1
ATOM 906 N N . ASP A 1 114 ? -16.870 -13.289 67.954 1.00 42.31 114 ASP A N 1
ATOM 907 C CA . ASP A 1 114 ? -16.704 -12.128 67.063 1.00 42.31 114 ASP A CA 1
ATOM 908 C C . ASP A 1 114 ? -15.260 -11.951 66.576 1.00 42.31 114 ASP A C 1
ATOM 910 O O . ASP A 1 114 ? -15.012 -11.400 65.502 1.00 42.31 114 ASP A O 1
ATOM 914 N N . TYR A 1 115 ? -14.287 -12.443 67.346 1.00 44.03 115 TYR A N 1
ATOM 915 C CA . TYR A 1 115 ? -12.901 -12.599 66.905 1.00 44.03 115 TYR A CA 1
ATOM 916 C C . TYR A 1 115 ? -12.130 -13.577 67.790 1.00 44.03 115 TYR A C 1
ATOM 918 O O . TYR A 1 115 ? -12.391 -13.730 68.986 1.00 44.03 115 TYR A O 1
ATOM 926 N N . GLN A 1 116 ? -11.147 -14.240 67.184 1.00 44.25 116 GLN A N 1
ATOM 927 C CA . GLN A 1 116 ? -10.276 -15.201 67.850 1.00 44.25 116 GLN A CA 1
ATOM 928 C C . GLN A 1 116 ? -8.930 -14.558 68.187 1.00 44.25 116 GLN A C 1
ATOM 930 O O . GLN A 1 116 ? -8.321 -13.897 67.347 1.00 44.25 116 GLN A O 1
ATOM 935 N N . ILE A 1 117 ? -8.478 -14.768 69.424 1.00 45.75 117 ILE A N 1
ATOM 936 C CA . ILE A 1 117 ? -7.152 -14.369 69.899 1.00 45.75 117 ILE A CA 1
ATOM 937 C C . ILE A 1 117 ? -6.189 -15.521 69.584 1.00 45.75 117 ILE A C 1
ATOM 939 O O . ILE A 1 117 ? -6.392 -16.619 70.110 1.00 45.75 117 ILE A O 1
ATOM 943 N N . PRO A 1 118 ? -5.144 -15.318 68.765 1.00 45.84 118 PRO A N 1
ATOM 944 C CA . PRO A 1 118 ? -4.036 -16.256 68.720 1.00 45.84 118 PRO A CA 1
ATOM 945 C C . PRO A 1 118 ? -3.311 -16.198 70.062 1.00 45.84 118 PRO A C 1
ATOM 947 O O . PRO A 1 118 ? -2.990 -15.113 70.553 1.00 45.84 118 PRO A O 1
ATOM 950 N N . LYS A 1 119 ? -3.072 -17.364 70.661 1.00 39.56 119 LYS A N 1
ATOM 951 C CA . LYS A 1 119 ? -2.188 -17.462 71.817 1.00 39.56 119 LYS A CA 1
ATOM 952 C C . LYS A 1 119 ? -0.758 -17.131 71.378 1.00 39.56 119 LYS A C 1
ATOM 954 O O . LYS A 1 119 ? -0.243 -17.748 70.451 1.00 39.56 119 LYS A O 1
ATOM 959 N N . ASP A 1 120 ? -0.200 -16.169 72.104 1.00 42.38 120 ASP A N 1
ATOM 960 C CA . ASP A 1 120 ? 1.213 -15.834 72.288 1.00 42.38 120 ASP A CA 1
ATOM 961 C C . ASP A 1 120 ? 1.932 -15.082 71.144 1.00 42.38 120 ASP A C 1
ATOM 963 O O . ASP A 1 120 ? 2.302 -15.647 70.118 1.00 42.38 120 ASP A O 1
ATOM 967 N N . GLY A 1 121 ? 2.197 -13.784 71.378 1.00 38.59 121 GLY A N 1
ATOM 968 C CA . GLY A 1 121 ? 3.189 -12.978 70.644 1.00 38.59 121 GLY A CA 1
ATOM 969 C C . GLY A 1 121 ? 2.859 -11.481 70.545 1.00 38.59 121 GLY A C 1
ATOM 970 O O . GLY A 1 121 ? 1.932 -11.086 69.851 1.00 38.59 121 GLY A O 1
ATOM 971 N N . GLU A 1 122 ? 3.622 -10.642 71.240 1.00 37.53 122 GLU A N 1
ATOM 972 C CA . GLU A 1 122 ? 3.296 -9.269 71.646 1.00 37.53 122 GLU A CA 1
ATOM 973 C C . GLU A 1 122 ? 3.415 -8.160 70.568 1.00 37.53 122 GLU A C 1
ATOM 975 O O . GLU A 1 122 ? 4.424 -8.010 69.888 1.00 37.53 122 GLU A O 1
ATOM 980 N N . GLY A 1 123 ? 2.371 -7.320 70.501 1.00 49.22 123 GLY A N 1
ATOM 981 C CA . GLY A 1 123 ? 2.385 -5.845 70.428 1.00 49.22 123 GLY A CA 1
ATOM 982 C C . GLY A 1 123 ? 3.396 -5.085 69.552 1.00 49.22 123 GLY A C 1
ATOM 983 O O . GLY A 1 123 ? 4.382 -4.562 70.065 1.00 49.22 123 GLY A O 1
ATOM 984 N N . GLY A 1 124 ? 3.045 -4.816 68.287 1.00 36.28 124 GLY A N 1
ATOM 985 C CA . GLY A 1 124 ? 3.654 -3.755 67.467 1.00 36.28 124 GLY A CA 1
ATOM 986 C C . GLY A 1 124 ? 2.658 -2.627 67.168 1.00 36.28 124 GLY A C 1
ATOM 987 O O . GLY A 1 124 ? 1.627 -2.864 66.546 1.00 36.28 124 GLY A O 1
ATOM 988 N N . LYS A 1 125 ? 2.952 -1.409 67.638 1.00 38.16 125 LYS A N 1
ATOM 989 C CA . LYS A 1 125 ? 2.098 -0.210 67.553 1.00 38.16 125 LYS A CA 1
ATOM 990 C C . LYS A 1 125 ? 1.856 0.286 66.119 1.00 38.16 125 LYS A C 1
ATOM 992 O O . LYS A 1 125 ? 2.757 0.315 65.289 1.00 38.16 125 LYS A O 1
ATOM 997 N N . ASP A 1 126 ? 0.625 0.747 65.927 1.00 48.22 126 ASP A N 1
ATOM 998 C CA . ASP A 1 126 ? 0.009 1.535 64.857 1.00 48.22 126 ASP A CA 1
ATOM 999 C C . ASP A 1 126 ? 0.928 2.235 63.837 1.00 48.22 126 ASP A C 1
ATOM 1001 O O . ASP A 1 126 ? 1.578 3.240 64.123 1.00 48.22 126 ASP A O 1
ATOM 1005 N N . GLY A 1 127 ? 0.829 1.797 62.578 1.00 36.56 127 GLY A N 1
ATOM 1006 C CA . GLY A 1 127 ? 1.169 2.589 61.397 1.00 36.56 127 GLY A CA 1
ATOM 1007 C C . GLY A 1 127 ? -0.098 2.890 60.600 1.00 36.56 127 GLY A C 1
ATOM 1008 O O . GLY A 1 127 ? -0.620 2.023 59.901 1.00 36.56 127 GLY A O 1
ATOM 1009 N N . LYS A 1 128 ? -0.618 4.118 60.704 1.00 45.94 128 LYS A N 1
ATOM 1010 C CA . LYS A 1 128 ? -1.699 4.618 59.843 1.00 45.94 128 LYS A CA 1
ATOM 1011 C C . LYS A 1 128 ? -1.263 4.499 58.380 1.00 45.94 128 LYS A C 1
ATOM 1013 O O . LYS A 1 128 ? -0.313 5.151 57.962 1.00 45.94 128 LYS A O 1
ATOM 1018 N N . SER A 1 129 ? -1.962 3.695 57.588 1.00 38.50 129 SER A N 1
ATOM 1019 C CA . SER A 1 129 ? -1.850 3.719 56.130 1.00 38.50 129 SER A CA 1
ATOM 1020 C C . SER A 1 129 ? -3.228 3.526 55.513 1.00 38.50 129 SER A C 1
ATOM 1022 O O . SER A 1 129 ? -4.002 2.655 55.909 1.00 38.50 129 SER A O 1
ATOM 1024 N N . ILE A 1 130 ? -3.530 4.425 54.585 1.00 37.66 130 ILE A N 1
ATOM 1025 C CA . ILE A 1 130 ? -4.780 4.561 53.845 1.00 37.66 130 ILE A CA 1
ATOM 1026 C C . ILE A 1 130 ? -5.052 3.237 53.120 1.00 37.66 130 ILE A C 1
ATOM 1028 O O . ILE A 1 130 ? -4.223 2.764 52.343 1.00 37.66 130 ILE A O 1
ATOM 1032 N N . LYS A 1 131 ? -6.186 2.597 53.415 1.00 40.97 131 LYS A N 1
ATOM 1033 C CA . LYS A 1 131 ? -6.524 1.277 52.877 1.00 40.97 131 LYS A CA 1
ATOM 1034 C C . LYS A 1 131 ? -7.227 1.448 51.529 1.00 40.97 131 LYS A C 1
ATOM 1036 O O . LYS A 1 131 ? -8.417 1.735 51.499 1.00 40.97 131 LYS A O 1
ATOM 1041 N N . GLY A 1 132 ? -6.480 1.291 50.437 1.00 40.88 132 GLY A N 1
ATOM 1042 C CA . GLY A 1 132 ? -7.061 1.014 49.120 1.00 40.88 132 GLY A CA 1
ATOM 1043 C C . GLY A 1 132 ? -7.750 -0.355 49.096 1.00 40.88 132 GLY A C 1
ATOM 1044 O O . GLY A 1 132 ? -7.550 -1.175 50.001 1.00 40.88 132 GLY A O 1
ATOM 1045 N N . ASP A 1 133 ? -8.564 -0.594 48.070 1.00 34.88 133 ASP A N 1
ATOM 1046 C CA . ASP A 1 133 ? -9.322 -1.833 47.897 1.00 34.88 133 ASP A CA 1
ATOM 1047 C C . ASP A 1 133 ? -8.401 -3.060 47.982 1.00 34.88 133 ASP A C 1
ATOM 1049 O O . ASP A 1 133 ? -7.451 -3.218 47.212 1.00 34.88 133 ASP A O 1
ATOM 1053 N N . ARG A 1 134 ? -8.651 -3.937 48.963 1.00 45.47 134 ARG A N 1
ATOM 1054 C CA . ARG A 1 134 ? -7.926 -5.210 49.075 1.00 45.47 134 ARG A CA 1
ATOM 1055 C C . ARG A 1 134 ? -8.420 -6.139 47.969 1.00 45.47 134 ARG A C 1
ATOM 1057 O O . ARG A 1 134 ? -9.587 -6.519 47.979 1.00 45.47 134 ARG A O 1
ATOM 1064 N N . GLY A 1 135 ? -7.518 -6.542 47.074 1.00 42.38 135 GLY A N 1
ATOM 1065 C CA . GLY A 1 135 ? -7.736 -7.677 46.175 1.00 42.38 135 GLY A CA 1
ATOM 1066 C C . GLY A 1 135 ? -8.005 -8.988 46.932 1.00 42.38 135 GLY A C 1
ATOM 1067 O O . GLY A 1 135 ? -7.859 -9.057 48.157 1.00 42.38 135 GLY A O 1
ATOM 1068 N N . GLU A 1 136 ? -8.410 -10.025 46.190 1.00 37.47 136 GLU A N 1
ATOM 1069 C CA . GLU A 1 136 ? -8.675 -11.375 46.712 1.00 37.47 136 GLU A CA 1
ATOM 1070 C C . GLU A 1 136 ? -7.526 -11.858 47.621 1.00 37.47 136 GLU A C 1
ATOM 1072 O O . GLU A 1 136 ? -6.347 -11.687 47.305 1.00 37.47 136 GLU A O 1
ATOM 1077 N N . ARG A 1 137 ? -7.866 -12.447 48.781 1.00 47.94 137 ARG A N 1
ATOM 1078 C CA . ARG A 1 137 ? -6.872 -12.987 49.723 1.00 47.94 137 ARG A CA 1
ATOM 1079 C C . ARG A 1 137 ? -6.073 -14.094 49.033 1.00 47.94 137 ARG A C 1
ATOM 1081 O O . ARG A 1 137 ? -6.629 -15.142 48.720 1.00 47.94 137 ARG A O 1
ATOM 1088 N N . GLY A 1 138 ? -4.778 -13.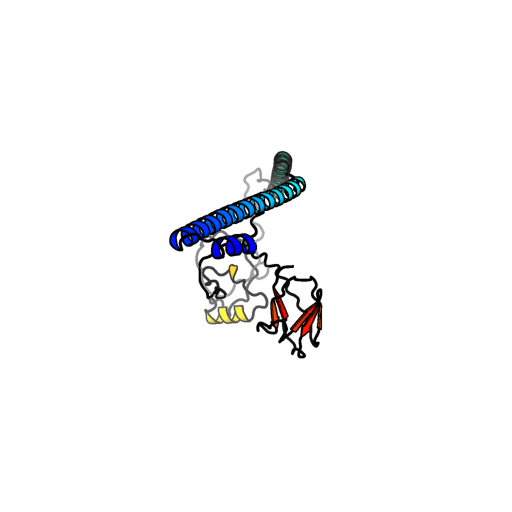859 48.833 1.00 45.94 138 GLY A N 1
ATOM 1089 C CA . GLY A 1 138 ? -3.841 -14.880 48.372 1.00 45.94 138 GLY A CA 1
ATOM 1090 C C . GLY A 1 138 ? -3.712 -16.036 49.369 1.00 45.94 138 GLY A C 1
ATOM 1091 O O . GLY A 1 138 ? -4.020 -15.898 50.555 1.00 45.94 138 GLY A O 1
ATOM 1092 N N . ILE A 1 139 ? -3.247 -17.182 48.872 1.00 45.88 139 ILE A N 1
ATOM 1093 C CA . ILE A 1 139 ? -2.974 -18.383 49.666 1.00 45.88 139 ILE A CA 1
ATOM 1094 C C . ILE A 1 139 ? -1.857 -18.045 50.665 1.00 45.88 139 ILE A C 1
ATOM 1096 O O . ILE A 1 139 ? -0.712 -17.807 50.267 1.00 45.88 139 ILE A O 1
ATOM 1100 N N . GLY A 1 140 ? -2.201 -17.977 51.953 1.00 48.47 140 GLY A N 1
ATOM 1101 C CA . GLY A 1 140 ? -1.264 -17.616 53.017 1.00 48.47 140 GLY A CA 1
ATOM 1102 C C . GLY A 1 140 ? -0.060 -18.558 53.059 1.00 48.47 140 GLY A C 1
ATOM 1103 O O . GLY A 1 140 ? -0.215 -19.773 52.928 1.00 48.47 140 GLY A O 1
ATOM 1104 N N . GLY A 1 141 ? 1.139 -17.993 53.216 1.00 45.91 141 GLY A N 1
ATOM 1105 C CA . GLY A 1 141 ? 2.353 -18.760 53.487 1.00 45.91 141 GLY A CA 1
ATOM 1106 C C . GLY A 1 141 ? 2.222 -19.561 54.783 1.00 45.91 141 GLY A C 1
ATOM 1107 O O . GLY A 1 141 ? 1.479 -19.186 55.698 1.00 45.91 141 GLY A O 1
ATOM 1108 N N . LYS A 1 142 ? 2.931 -20.690 54.864 1.00 46.31 142 LYS A N 1
ATOM 1109 C CA . LYS A 1 142 ? 2.985 -21.492 56.089 1.00 46.31 142 LYS A CA 1
ATOM 1110 C C . LYS A 1 142 ? 3.609 -20.624 57.190 1.00 46.31 142 LYS A C 1
ATOM 1112 O O . LYS A 1 142 ? 4.744 -20.187 57.065 1.00 46.31 142 LYS A O 1
ATOM 1117 N N . ASN A 1 143 ? 2.864 -20.394 58.269 1.00 47.00 143 ASN A N 1
ATOM 1118 C CA . ASN A 1 143 ? 3.345 -19.809 59.530 1.00 47.00 143 ASN A CA 1
ATOM 1119 C C . ASN A 1 143 ? 3.567 -18.284 59.570 1.00 47.00 143 ASN A C 1
ATOM 1121 O O . ASN A 1 143 ? 4.289 -17.800 60.436 1.00 47.00 143 ASN A O 1
ATOM 1125 N N . GLY A 1 144 ? 2.929 -17.501 58.693 1.00 52.34 144 GLY A N 1
ATOM 1126 C CA . GLY A 1 144 ? 2.924 -16.032 58.814 1.00 52.34 144 GLY A CA 1
ATOM 1127 C C . GLY A 1 144 ? 4.255 -15.338 58.491 1.00 52.34 144 GLY A C 1
ATOM 1128 O O . GLY A 1 144 ? 4.334 -14.113 58.572 1.00 52.34 144 GLY A O 1
ATOM 1129 N N . SER A 1 145 ? 5.279 -16.088 58.081 1.00 50.44 145 SER A N 1
ATOM 1130 C CA . SER A 1 145 ? 6.463 -15.527 57.434 1.00 50.44 145 SER A CA 1
ATOM 1131 C C . SER A 1 145 ? 6.100 -15.009 56.034 1.00 50.44 145 SER A C 1
ATOM 1133 O O . SER A 1 145 ? 5.277 -15.633 55.357 1.00 50.44 145 SER A O 1
ATOM 1135 N N . PRO A 1 146 ? 6.678 -13.878 55.582 1.00 66.12 146 PRO A N 1
ATOM 1136 C CA . PRO A 1 146 ? 6.596 -13.475 54.182 1.00 66.12 146 PRO A CA 1
ATOM 1137 C C . PRO A 1 146 ? 7.077 -14.618 53.288 1.00 66.12 146 PRO A C 1
ATOM 1139 O O . PRO A 1 146 ? 8.072 -15.263 53.618 1.00 66.12 146 PRO A O 1
ATOM 1142 N N . ASP A 1 147 ? 6.388 -14.850 52.171 1.00 75.56 147 ASP A N 1
ATOM 1143 C CA . ASP A 1 147 ? 6.841 -15.831 51.189 1.00 75.56 147 ASP A CA 1
ATOM 1144 C C . ASP A 1 147 ? 8.258 -15.463 50.719 1.00 75.56 147 ASP A C 1
ATOM 1146 O O . ASP A 1 147 ? 8.560 -14.306 50.403 1.00 75.56 147 ASP A O 1
ATOM 1150 N N . THR A 1 148 ? 9.135 -16.456 50.661 1.00 80.06 148 THR A N 1
ATOM 1151 C CA . THR A 1 148 ? 10.441 -16.326 50.020 1.00 80.06 148 THR A CA 1
ATOM 1152 C C . THR A 1 148 ? 10.269 -16.127 48.513 1.00 80.06 148 THR A C 1
ATOM 1154 O O . THR A 1 148 ? 9.241 -16.472 47.929 1.00 80.06 148 THR A O 1
ATOM 1157 N N . GLY A 1 149 ? 11.296 -15.599 47.837 1.00 79.88 149 GLY A N 1
ATOM 1158 C CA . GLY A 1 149 ? 11.246 -15.401 46.382 1.00 79.88 149 GLY A CA 1
ATOM 1159 C C . GLY A 1 149 ? 10.875 -16.675 45.609 1.00 79.88 149 GLY A C 1
ATOM 1160 O O . GLY A 1 149 ? 10.115 -16.606 44.647 1.00 79.88 149 GLY A O 1
ATOM 1161 N N . ASN A 1 150 ? 11.331 -17.839 46.077 1.00 78.06 150 ASN A N 1
ATOM 1162 C CA . ASN A 1 150 ? 11.023 -19.129 45.458 1.00 78.06 150 ASN A CA 1
ATOM 1163 C C . ASN A 1 150 ? 9.554 -19.530 45.659 1.00 78.06 150 ASN A C 1
ATOM 1165 O O . ASN A 1 150 ? 8.902 -19.947 44.706 1.00 78.06 150 ASN A O 1
ATOM 1169 N N . GLU A 1 151 ? 9.001 -19.325 46.856 1.00 79.38 151 GLU A N 1
ATOM 1170 C CA . GLU A 1 151 ? 7.586 -19.604 47.139 1.00 79.38 151 GLU A CA 1
ATOM 1171 C C . GLU A 1 151 ? 6.654 -18.694 46.326 1.00 79.38 151 GLU A C 1
ATOM 1173 O O . GLU A 1 151 ? 5.595 -19.126 45.870 1.00 79.38 151 GLU A O 1
ATOM 1178 N N . ILE A 1 152 ? 7.061 -17.445 46.078 1.00 79.38 152 ILE A N 1
ATOM 1179 C CA . ILE A 1 152 ? 6.329 -16.526 45.197 1.00 79.38 152 ILE A CA 1
ATOM 1180 C C . ILE A 1 152 ? 6.331 -17.049 43.754 1.00 79.38 152 ILE A C 1
ATOM 1182 O O . ILE A 1 152 ? 5.280 -17.070 43.114 1.00 79.38 152 ILE A O 1
ATOM 1186 N N . VAL A 1 153 ? 7.482 -17.498 43.241 1.00 82.12 153 VAL A N 1
ATOM 1187 C CA . VAL A 1 153 ? 7.596 -18.056 41.881 1.00 82.12 153 VAL A CA 1
ATOM 1188 C C . VAL A 1 153 ? 6.723 -19.301 41.719 1.00 82.12 153 VAL A C 1
ATOM 1190 O O . VAL A 1 153 ? 5.992 -19.414 40.734 1.00 82.12 153 VAL A O 1
ATOM 1193 N N . GLU A 1 154 ? 6.737 -20.207 42.695 1.00 82.06 154 GLU A N 1
ATOM 1194 C CA . GLU A 1 154 ? 5.907 -21.413 42.675 1.00 82.06 154 GLU A CA 1
ATOM 1195 C C . GLU A 1 154 ? 4.410 -21.081 42.671 1.00 82.06 154 GLU A C 1
ATOM 1197 O O . GLU A 1 154 ? 3.662 -21.616 41.852 1.00 82.06 154 GLU A O 1
ATOM 1202 N N . LYS A 1 155 ? 3.967 -20.143 43.517 1.00 81.50 155 LYS A N 1
ATOM 1203 C CA . LYS A 1 155 ? 2.561 -19.710 43.562 1.00 81.50 155 LYS A CA 1
ATOM 1204 C C . LYS A 1 155 ? 2.122 -19.001 42.281 1.00 81.50 155 LYS A C 1
ATOM 1206 O O . LYS A 1 155 ? 0.993 -19.208 41.839 1.00 81.50 155 LYS A O 1
ATOM 1211 N N . ILE A 1 156 ? 2.991 -18.190 41.671 1.00 82.75 156 ILE A N 1
ATOM 1212 C CA . ILE A 1 156 ? 2.710 -17.537 40.382 1.00 82.75 156 ILE A CA 1
ATOM 1213 C C . ILE A 1 156 ? 2.519 -18.592 39.287 1.00 82.75 156 ILE A C 1
ATOM 1215 O O . ILE A 1 156 ? 1.553 -18.509 38.532 1.00 82.75 156 ILE A O 1
ATOM 1219 N N . ASN A 1 157 ? 3.394 -19.598 39.229 1.00 80.62 157 ASN A N 1
ATOM 1220 C CA . ASN A 1 157 ? 3.342 -20.637 38.199 1.00 80.62 157 ASN A CA 1
ATOM 1221 C C . ASN A 1 157 ? 2.195 -21.639 38.405 1.00 80.62 157 ASN A C 1
ATOM 1223 O O . ASN A 1 157 ? 1.675 -22.178 37.432 1.00 80.62 157 ASN A O 1
ATOM 1227 N N . ALA A 1 158 ? 1.785 -21.879 39.653 1.00 80.31 158 ALA A N 1
ATOM 1228 C CA . ALA A 1 158 ? 0.668 -22.762 39.983 1.00 80.31 158 ALA A CA 1
ATOM 1229 C C . ALA A 1 158 ? -0.715 -22.088 39.860 1.00 80.31 158 ALA A C 1
ATOM 1231 O O . ALA A 1 158 ? -1.738 -22.773 39.893 1.00 80.31 158 ALA A O 1
ATOM 1232 N N . SER A 1 159 ? -0.775 -20.757 39.746 1.00 81.19 159 SER A N 1
ATOM 1233 C CA . SER A 1 159 ? -2.035 -20.011 39.650 1.00 81.19 159 SER A CA 1
ATOM 1234 C C . SER A 1 159 ? -2.690 -20.163 38.275 1.00 81.19 159 SER A C 1
ATOM 1236 O O . SER A 1 159 ? -2.064 -19.947 37.240 1.00 81.19 159 SER A O 1
ATOM 1238 N N . SER A 1 160 ? -3.999 -20.432 38.256 1.00 75.81 160 SER A N 1
ATOM 1239 C CA . SER A 1 160 ? -4.813 -20.430 37.031 1.00 75.81 160 SER A CA 1
ATOM 1240 C C . SER A 1 160 ? -5.099 -19.022 36.494 1.00 75.81 160 SER A C 1
ATOM 1242 O O . SER A 1 160 ? -5.377 -18.854 35.308 1.00 75.81 160 SER A O 1
ATOM 1244 N N . LYS A 1 161 ? -5.012 -17.993 37.348 1.00 81.31 161 LYS A N 1
ATOM 1245 C CA . LYS A 1 161 ? -5.080 -16.579 36.955 1.00 81.31 161 LYS A CA 1
ATOM 1246 C C . LYS A 1 161 ? -3.652 -16.049 36.815 1.00 81.31 161 LYS A C 1
ATOM 1248 O O . LYS A 1 161 ? -2.979 -15.820 37.822 1.00 81.31 161 LYS A O 1
ATOM 1253 N N . GLN A 1 162 ? -3.190 -15.874 35.579 1.00 78.81 162 GLN A N 1
ATOM 1254 C CA . GLN A 1 162 ? -1.848 -15.363 35.286 1.00 78.81 162 GLN A CA 1
ATOM 1255 C C . GLN A 1 162 ? -1.790 -13.830 35.339 1.00 78.81 162 GLN A C 1
ATOM 1257 O O . GLN A 1 162 ? -2.775 -13.135 35.085 1.00 78.81 162 GLN A O 1
ATOM 1262 N N . ILE A 1 163 ? -0.614 -13.290 35.662 1.00 80.69 163 ILE A N 1
ATOM 1263 C CA . ILE A 1 163 ? -0.368 -11.845 35.699 1.00 80.69 163 ILE A CA 1
ATOM 1264 C C . ILE A 1 163 ? -0.086 -11.360 34.276 1.00 80.69 163 ILE A C 1
ATOM 1266 O O . ILE A 1 163 ? 0.836 -11.841 33.620 1.00 80.69 163 ILE A O 1
ATOM 1270 N N . SER A 1 164 ? -0.842 -10.373 33.792 1.00 78.94 164 SER A N 1
ATOM 1271 C CA . SER A 1 164 ? -0.562 -9.765 32.488 1.00 78.94 164 SER A CA 1
ATOM 1272 C C . SER A 1 164 ? 0.773 -9.014 32.505 1.00 78.94 164 SER A C 1
ATOM 1274 O O . SER A 1 164 ? 1.012 -8.180 33.379 1.00 78.94 164 SER A O 1
ATOM 1276 N N . ALA A 1 165 ? 1.603 -9.229 31.482 1.00 76.75 165 ALA A N 1
ATOM 1277 C CA . ALA A 1 165 ? 2.916 -8.595 31.324 1.00 76.75 165 ALA A CA 1
ATOM 1278 C C . ALA A 1 165 ? 2.883 -7.056 31.434 1.00 76.75 165 ALA A C 1
ATOM 1280 O O . ALA A 1 165 ? 3.789 -6.450 32.000 1.00 76.75 165 ALA A O 1
ATOM 1281 N N . SER A 1 166 ? 1.807 -6.414 30.963 1.00 75.50 166 SER A N 1
ATOM 1282 C CA . SER A 1 166 ? 1.607 -4.956 31.029 1.00 75.50 166 SER A CA 1
ATOM 1283 C C . SER A 1 166 ? 1.486 -4.399 32.451 1.00 75.50 166 SER A C 1
ATOM 1285 O O . SER A 1 166 ? 1.660 -3.199 32.657 1.00 75.50 166 SER A O 1
ATOM 1287 N N . LYS A 1 167 ? 1.186 -5.252 33.437 1.00 81.69 167 LYS A N 1
ATOM 1288 C CA . LYS A 1 167 ? 1.093 -4.878 34.852 1.00 81.69 167 LYS A CA 1
ATOM 1289 C C . LYS A 1 167 ? 2.436 -4.984 35.582 1.00 81.69 167 LYS A C 1
ATOM 1291 O O . LYS A 1 167 ? 2.533 -4.518 36.714 1.00 81.69 167 LYS A O 1
ATOM 1296 N N . ILE A 1 168 ? 3.473 -5.540 34.950 1.00 81.31 168 ILE A N 1
ATOM 1297 C CA . ILE A 1 168 ? 4.815 -5.665 35.527 1.00 81.31 168 ILE A CA 1
ATOM 1298 C C . ILE A 1 168 ? 5.649 -4.453 35.097 1.00 81.31 168 ILE A C 1
ATOM 1300 O O . ILE A 1 168 ? 6.073 -4.329 33.946 1.00 81.31 168 ILE A O 1
ATOM 1304 N N . LYS A 1 169 ? 5.886 -3.528 36.031 1.00 83.31 169 LYS A N 1
ATOM 1305 C CA . LYS A 1 169 ? 6.721 -2.345 35.782 1.00 83.31 169 LYS A CA 1
ATOM 1306 C C . LYS A 1 169 ? 8.149 -2.779 35.436 1.00 83.31 169 LYS A C 1
ATOM 1308 O O . LYS A 1 169 ? 8.705 -3.642 36.106 1.00 83.31 169 LYS A O 1
ATOM 1313 N N . ASN A 1 170 ? 8.742 -2.149 34.422 1.00 75.62 170 ASN A N 1
ATOM 1314 C CA . ASN A 1 170 ? 10.095 -2.438 33.926 1.00 75.62 170 ASN A CA 1
ATOM 1315 C C . ASN A 1 170 ? 10.303 -3.862 33.391 1.00 75.62 170 ASN A C 1
ATOM 1317 O O . ASN A 1 170 ? 11.451 -4.258 33.199 1.00 75.62 170 ASN A O 1
ATOM 1321 N N . LEU A 1 171 ? 9.238 -4.624 33.114 1.00 82.06 171 LEU A N 1
ATOM 1322 C CA . LEU A 1 171 ? 9.396 -5.825 32.305 1.00 82.06 171 LEU A CA 1
ATOM 1323 C C . LEU A 1 171 ? 9.890 -5.370 30.923 1.00 82.06 171 LEU A C 1
ATOM 1325 O O . LEU A 1 171 ? 9.179 -4.598 30.266 1.00 82.06 171 LEU A O 1
ATOM 1329 N N . PRO A 1 172 ? 11.102 -5.765 30.489 1.00 78.62 172 PRO A N 1
ATOM 1330 C CA . PRO A 1 172 ? 11.582 -5.403 29.170 1.00 78.62 172 PRO A CA 1
ATOM 1331 C C . PRO A 1 172 ? 10.556 -5.924 28.173 1.00 78.62 172 PRO A C 1
ATOM 1333 O O . PRO A 1 172 ? 10.258 -7.120 28.145 1.00 78.62 172 PRO A O 1
ATOM 1336 N N . ARG A 1 173 ? 9.959 -5.017 27.393 1.00 72.50 173 ARG A N 1
ATOM 1337 C CA . ARG A 1 173 ? 9.098 -5.435 26.291 1.00 72.50 173 ARG A CA 1
ATOM 1338 C C . ARG A 1 173 ? 9.972 -6.319 25.421 1.00 72.50 173 ARG A C 1
ATOM 1340 O O . ARG A 1 173 ? 11.006 -5.854 24.941 1.00 72.50 173 ARG A O 1
ATOM 1347 N N . GLN A 1 174 ? 9.585 -7.582 25.259 1.00 60.62 174 GLN A N 1
ATOM 1348 C CA . GLN A 1 174 ? 10.130 -8.387 24.183 1.00 60.62 174 GLN A CA 1
ATOM 1349 C C . GLN A 1 174 ? 9.770 -7.642 22.903 1.00 60.62 174 GLN A C 1
ATOM 1351 O O . GLN A 1 174 ? 8.642 -7.691 22.421 1.00 60.62 174 GLN A O 1
ATOM 1356 N N . SER A 1 175 ? 10.732 -6.864 22.418 1.00 52.19 175 SER A N 1
ATOM 1357 C CA . SER A 1 175 ? 10.833 -6.491 21.025 1.00 52.19 175 SER A CA 1
ATOM 1358 C C . SER A 1 175 ? 10.870 -7.823 20.290 1.00 52.19 175 SER A C 1
ATOM 1360 O O . SER A 1 175 ? 11.905 -8.489 20.251 1.00 52.19 175 SER A O 1
ATOM 1362 N N . LEU A 1 176 ? 9.699 -8.278 19.832 1.00 54.09 176 LEU A N 1
ATOM 1363 C CA . LEU A 1 176 ? 9.611 -9.217 18.725 1.00 54.09 176 LEU A CA 1
ATOM 1364 C C . LEU A 1 176 ? 10.475 -8.582 17.651 1.00 54.09 176 LEU A C 1
ATOM 1366 O O . LEU A 1 176 ? 10.139 -7.512 17.151 1.00 54.09 176 LEU A O 1
ATOM 1370 N N . GLY A 1 177 ? 11.668 -9.142 17.475 1.00 43.28 177 GLY A N 1
ATOM 1371 C CA . GLY A 1 177 ? 12.746 -8.474 16.782 1.00 43.28 177 GLY A CA 1
ATOM 1372 C C . GLY A 1 177 ? 12.329 -8.125 15.365 1.00 43.28 177 GLY A C 1
ATOM 1373 O O . GLY A 1 177 ? 12.479 -8.950 14.468 1.00 43.28 177 GLY A O 1
ATOM 1374 N N . SER A 1 178 ? 11.912 -6.876 15.156 1.00 48.59 178 SER A N 1
ATOM 1375 C CA . SER A 1 178 ? 12.085 -6.169 13.893 1.00 48.59 178 SER A CA 1
ATOM 1376 C C . SER A 1 178 ? 13.583 -5.996 13.697 1.00 48.59 178 SER A C 1
ATOM 1378 O O . SER A 1 178 ? 14.190 -4.971 14.008 1.00 48.59 178 SER A O 1
ATOM 1380 N N . ARG A 1 179 ? 14.213 -7.090 13.276 1.00 47.66 179 ARG A N 1
ATOM 1381 C CA . ARG A 1 179 ? 15.598 -7.123 12.856 1.00 47.66 179 ARG A CA 1
ATOM 1382 C C . ARG A 1 179 ? 15.619 -6.734 11.381 1.00 47.66 179 ARG A C 1
ATOM 1384 O O . ARG A 1 179 ? 15.322 -7.552 10.522 1.00 47.66 179 ARG A O 1
ATOM 1391 N N . GLY A 1 180 ? 16.002 -5.484 11.135 1.00 41.72 180 GLY A N 1
ATOM 1392 C CA . GLY A 1 180 ? 16.244 -4.895 9.813 1.00 41.72 180 GLY A CA 1
ATOM 1393 C C . GLY A 1 180 ? 15.301 -3.712 9.590 1.00 41.72 180 GLY A C 1
ATOM 1394 O O . GLY A 1 180 ? 14.098 -3.886 9.663 1.00 41.72 180 GLY A O 1
ATOM 1395 N N . GLY A 1 181 ? 15.730 -2.466 9.412 1.00 47.44 181 GLY A N 1
ATOM 1396 C CA . GLY A 1 181 ? 16.998 -1.963 8.895 1.00 47.44 181 GLY A CA 1
ATOM 1397 C C . GLY A 1 181 ? 16.704 -1.255 7.574 1.00 47.44 181 GLY A C 1
ATOM 1398 O O . GLY A 1 181 ? 16.390 -1.923 6.600 1.00 47.44 181 GLY A O 1
ATOM 1399 N N . GLY A 1 182 ? 16.812 0.076 7.553 1.00 41.41 182 GLY A N 1
ATOM 1400 C CA . GLY A 1 182 ? 16.709 0.889 6.336 1.00 41.41 182 GLY A CA 1
ATOM 1401 C C . GLY A 1 182 ? 15.557 1.888 6.377 1.00 41.41 182 GLY A C 1
ATOM 1402 O O . GLY A 1 182 ? 14.396 1.505 6.428 1.00 41.41 182 GLY A O 1
ATOM 1403 N N . GLY A 1 183 ? 15.899 3.177 6.381 1.00 46.09 183 GLY A N 1
ATOM 1404 C CA . GLY A 1 183 ? 14.938 4.262 6.238 1.00 46.09 183 GLY A CA 1
ATOM 1405 C C . GLY A 1 183 ? 14.323 4.290 4.840 1.00 46.09 183 GLY A C 1
ATOM 1406 O O . GLY A 1 183 ? 15.004 4.042 3.848 1.00 46.09 183 GLY A O 1
ATOM 1407 N N . GLY A 1 184 ? 13.040 4.616 4.783 1.00 40.91 184 GLY A N 1
ATOM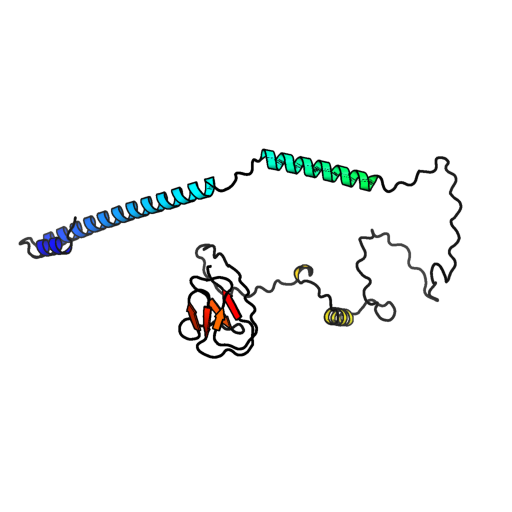 1408 C CA . GLY A 1 184 ? 12.290 4.803 3.549 1.00 40.91 184 GLY A CA 1
ATOM 1409 C C . GLY A 1 184 ? 10.806 4.671 3.844 1.00 40.91 184 GLY A C 1
ATOM 1410 O O . GLY A 1 184 ? 10.401 3.646 4.369 1.00 40.91 184 GLY A O 1
ATOM 1411 N N . ASP A 1 185 ? 10.072 5.748 3.570 1.00 41.59 185 ASP A N 1
ATOM 1412 C CA . ASP A 1 185 ? 8.614 5.889 3.499 1.00 41.59 185 ASP A CA 1
ATOM 1413 C C . ASP A 1 185 ? 7.730 5.085 4.464 1.00 41.59 185 ASP A C 1
ATOM 1415 O O . ASP A 1 185 ? 7.651 3.858 4.439 1.00 41.59 185 ASP A O 1
ATOM 1419 N N . MET A 1 186 ? 6.924 5.817 5.239 1.00 37.50 186 MET A N 1
ATOM 1420 C CA . MET A 1 186 ? 5.723 5.266 5.863 1.00 37.50 186 MET A CA 1
ATOM 1421 C C . MET A 1 186 ? 4.720 4.875 4.768 1.00 37.50 186 MET A C 1
ATOM 1423 O O . MET A 1 186 ? 3.801 5.623 4.448 1.00 37.50 186 MET A O 1
ATOM 1427 N N . VAL A 1 187 ? 4.878 3.674 4.212 1.00 39.44 187 VAL A N 1
ATOM 1428 C CA . VAL A 1 187 ? 3.760 2.942 3.626 1.00 39.44 187 VAL A CA 1
ATOM 1429 C C . VAL A 1 187 ? 2.909 2.489 4.800 1.00 39.44 187 VAL A C 1
ATOM 1431 O O . VAL A 1 187 ? 3.316 1.642 5.597 1.00 39.44 187 VAL A O 1
ATOM 1434 N N . THR A 1 188 ? 1.733 3.087 4.936 1.00 37.53 188 THR A N 1
ATOM 1435 C CA . THR A 1 188 ? 0.683 2.615 5.833 1.00 37.53 188 THR A CA 1
ATOM 1436 C C . THR A 1 188 ? 0.226 1.245 5.327 1.00 37.53 188 THR A C 1
ATOM 1438 O O . THR A 1 188 ? -0.724 1.134 4.556 1.00 37.53 188 THR A O 1
ATOM 1441 N N . LEU A 1 189 ? 0.943 0.183 5.708 1.00 36.78 189 LEU A N 1
ATOM 1442 C CA . LEU A 1 189 ? 0.427 -1.176 5.615 1.00 36.78 189 LEU A CA 1
ATOM 1443 C C . LEU A 1 189 ? -0.783 -1.238 6.542 1.00 36.78 189 LEU A C 1
ATOM 1445 O O . LEU A 1 189 ? -0.658 -1.267 7.764 1.00 36.78 189 LEU A O 1
ATOM 1449 N N . SER A 1 190 ? -1.969 -1.203 5.951 1.00 38.19 190 SER A N 1
ATOM 1450 C CA . SER A 1 190 ? -3.185 -1.668 6.595 1.00 38.19 190 SER A CA 1
ATOM 1451 C C . SER A 1 190 ? -3.032 -3.173 6.813 1.00 38.19 190 SER A C 1
ATOM 1453 O O . SER A 1 190 ? -3.386 -3.968 5.943 1.00 38.19 190 SER A O 1
ATOM 1455 N N . THR A 1 191 ? -2.433 -3.568 7.934 1.00 39.41 191 THR A N 1
ATOM 1456 C CA . THR A 1 191 ? -2.425 -4.965 8.360 1.00 39.41 191 THR A CA 1
ATOM 1457 C C . THR A 1 191 ? -3.865 -5.322 8.705 1.00 39.41 191 THR A C 1
ATOM 1459 O O . THR A 1 191 ? -4.407 -4.877 9.719 1.00 39.41 191 THR A O 1
ATOM 1462 N N . VAL A 1 192 ? -4.534 -6.059 7.821 1.00 40.38 192 VAL A N 1
ATOM 1463 C CA . VAL A 1 192 ? -5.788 -6.721 8.172 1.00 40.38 192 VAL A CA 1
ATOM 1464 C C . VAL A 1 192 ? -5.375 -8.011 8.866 1.00 40.38 192 VAL A C 1
ATOM 1466 O O . VAL A 1 192 ? -5.206 -9.045 8.228 1.00 40.38 192 VAL A O 1
ATOM 1469 N N . ASP A 1 193 ? -5.153 -7.929 10.179 1.00 42.69 193 ASP A N 1
ATOM 1470 C CA . ASP A 1 193 ? -4.841 -9.094 11.006 1.00 42.69 193 ASP A CA 1
ATOM 1471 C C . ASP A 1 193 ? -6.076 -10.008 11.078 1.00 42.69 193 ASP A C 1
ATOM 1473 O O . ASP A 1 193 ? -6.945 -9.875 11.942 1.00 42.69 193 ASP A O 1
ATOM 1477 N N . GLY A 1 194 ? -6.172 -10.951 10.144 1.00 44.06 194 GLY A N 1
ATOM 1478 C CA . GLY A 1 194 ? -7.142 -12.039 10.162 1.00 44.06 194 GLY A CA 1
ATOM 1479 C C . GLY A 1 194 ? -6.495 -13.312 10.694 1.00 44.06 194 GLY A C 1
ATOM 1480 O O . GLY A 1 194 ? -5.904 -14.077 9.939 1.00 44.06 194 GLY A O 1
ATOM 1481 N N . THR A 1 195 ? -6.611 -13.595 11.994 1.00 44.81 195 THR A N 1
ATOM 1482 C CA . THR A 1 195 ? -6.220 -14.922 12.504 1.00 44.81 195 THR A CA 1
ATOM 1483 C C . THR A 1 195 ? -7.308 -15.932 12.138 1.00 44.81 195 THR A C 1
ATOM 1485 O O . THR A 1 195 ? -8.367 -15.948 12.761 1.00 44.81 195 THR A O 1
ATOM 1488 N N . ILE A 1 196 ? -7.062 -16.783 11.140 1.00 50.22 196 ILE A N 1
ATOM 1489 C CA . ILE A 1 196 ? -7.953 -17.901 10.801 1.00 50.22 196 ILE A CA 1
ATOM 1490 C C . ILE A 1 196 ? -7.403 -19.166 11.460 1.00 50.22 196 ILE A C 1
ATOM 1492 O O . ILE A 1 196 ? -6.472 -19.798 10.969 1.00 50.22 196 ILE A O 1
ATOM 1496 N N . SER A 1 197 ? -7.975 -19.535 12.605 1.00 45.38 197 SER A N 1
ATOM 1497 C CA . SER A 1 197 ? -7.708 -20.812 13.265 1.00 45.38 197 SER A CA 1
ATOM 1498 C C . SER A 1 197 ? -8.686 -21.879 12.756 1.00 45.38 197 SER A C 1
ATOM 1500 O O . SER A 1 197 ? -9.858 -21.898 13.117 1.00 45.38 197 SER A O 1
ATOM 1502 N N . GLY A 1 198 ? -8.205 -22.778 11.894 1.00 48.50 198 GLY A N 1
ATOM 1503 C CA . GLY A 1 198 ? -8.937 -23.966 11.433 1.00 48.50 198 GLY A CA 1
ATOM 1504 C C . GLY A 1 198 ? -8.343 -25.264 11.993 1.00 48.50 198 GLY A C 1
ATOM 1505 O O . GLY A 1 198 ? -7.137 -25.347 12.228 1.00 48.50 198 GLY A O 1
ATOM 1506 N N . SER A 1 199 ? -9.182 -26.283 12.213 1.00 44.78 199 SER A N 1
ATOM 1507 C CA . SER A 1 199 ? -8.751 -27.622 12.647 1.00 44.78 199 SER A CA 1
ATOM 1508 C C . SER A 1 199 ? -8.449 -28.526 11.448 1.00 44.78 199 SER A C 1
ATOM 1510 O O . SER A 1 199 ? -9.176 -28.533 10.461 1.00 44.78 199 SER A O 1
ATOM 1512 N N . PHE A 1 200 ? -7.373 -29.302 11.570 1.00 53.78 200 PHE A N 1
ATOM 1513 C CA . PHE A 1 200 ? -6.808 -30.220 10.572 1.00 53.78 200 PHE A CA 1
ATOM 1514 C C . PHE A 1 200 ? -7.506 -31.588 10.558 1.00 53.78 200 PHE A C 1
ATOM 1516 O O . PHE A 1 200 ? -8.062 -31.947 11.603 1.00 53.78 200 PHE A O 1
ATOM 1523 N N . PRO A 1 201 ? -7.428 -32.389 9.459 1.00 52.66 201 PRO A N 1
ATOM 1524 C CA . PRO A 1 201 ? -6.475 -32.346 8.323 1.00 52.66 201 PRO A CA 1
ATOM 1525 C C . PRO A 1 201 ? -7.077 -32.044 6.924 1.00 52.66 201 PRO A C 1
ATOM 1527 O O . PRO A 1 201 ? -8.236 -32.353 6.668 1.00 52.66 201 PRO A O 1
ATOM 1530 N N . GLY A 1 202 ? -6.267 -31.509 5.991 1.00 67.50 202 GLY A N 1
ATOM 1531 C CA . GLY A 1 202 ? -6.662 -31.270 4.590 1.00 67.50 202 GLY A CA 1
ATOM 1532 C C . GLY A 1 202 ? -5.605 -30.540 3.742 1.00 67.50 202 GLY A C 1
ATOM 1533 O O . GLY A 1 202 ? -4.572 -30.110 4.260 1.00 67.50 202 GLY A O 1
ATOM 1534 N N . THR A 1 203 ? -5.844 -30.432 2.431 1.00 78.62 203 THR A N 1
ATOM 1535 C CA . THR A 1 203 ? -5.053 -29.603 1.496 1.00 78.62 203 THR A CA 1
ATOM 1536 C C . THR A 1 203 ? -5.693 -28.244 1.238 1.00 78.62 203 THR A C 1
ATOM 1538 O O . THR A 1 203 ? -4.985 -27.328 0.840 1.00 78.62 203 THR A O 1
ATOM 1541 N N . GLU A 1 204 ? -6.992 -28.088 1.490 1.00 83.25 204 GLU A N 1
ATOM 1542 C CA . GLU A 1 204 ? -7.749 -26.868 1.201 1.00 83.25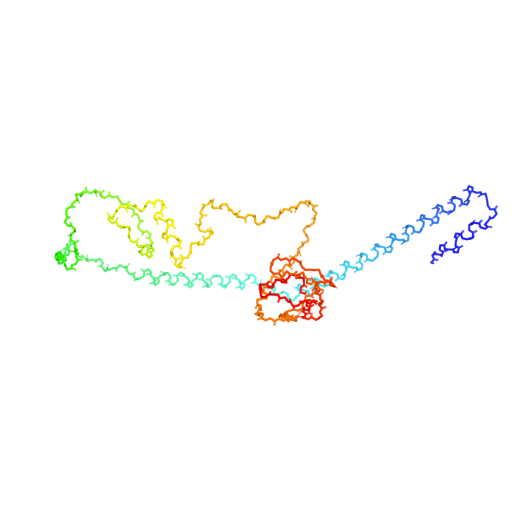 204 GLU A CA 1
ATOM 1543 C C . GLU A 1 204 ? -8.173 -26.146 2.481 1.00 83.25 204 GLU A C 1
ATOM 1545 O O . GLU A 1 204 ? -8.637 -26.762 3.442 1.00 83.25 204 GLU A O 1
ATOM 1550 N N . PHE A 1 205 ? -8.036 -24.823 2.474 1.00 77.81 205 PHE A N 1
ATOM 1551 C CA . PHE A 1 205 ? -8.379 -23.941 3.582 1.00 77.81 205 PHE A CA 1
ATOM 1552 C C . PHE A 1 205 ? -9.156 -22.745 3.044 1.00 77.81 205 PHE A C 1
ATOM 1554 O O . PHE A 1 205 ? -8.635 -21.969 2.247 1.00 77.81 205 PHE A O 1
ATOM 1561 N N . THR A 1 206 ? -10.406 -22.591 3.478 1.00 81.31 206 THR A N 1
ATOM 1562 C CA . THR A 1 206 ? -11.245 -21.448 3.097 1.00 81.31 206 THR A CA 1
ATOM 1563 C C . THR A 1 206 ? -11.081 -20.321 4.108 1.00 81.31 206 THR A C 1
ATOM 1565 O O . THR A 1 206 ? -11.286 -20.507 5.307 1.00 81.31 206 THR A O 1
ATOM 1568 N N . LEU A 1 207 ? -10.716 -19.148 3.615 1.00 80.31 207 LEU A N 1
ATOM 1569 C CA . LEU A 1 207 ? -10.588 -17.921 4.374 1.00 80.31 207 LEU A CA 1
ATOM 1570 C C . LEU A 1 207 ? -11.948 -17.232 4.499 1.00 80.31 207 LEU A C 1
ATOM 1572 O O . LEU A 1 207 ? -12.777 -17.268 3.585 1.00 80.31 207 LEU A O 1
ATOM 1576 N N . SER A 1 208 ? -12.167 -16.565 5.632 1.00 75.06 208 SER A N 1
ATOM 1577 C CA . SER A 1 208 ? -13.360 -15.738 5.861 1.00 75.06 208 SER A CA 1
ATOM 1578 C C . SER A 1 208 ? -13.406 -14.500 4.962 1.00 75.06 208 SER A C 1
ATOM 1580 O O . SER A 1 208 ? -14.477 -13.935 4.759 1.00 75.06 208 SER A O 1
ATOM 1582 N N . LEU A 1 209 ? -12.256 -14.096 4.419 1.00 76.62 209 LEU A N 1
ATOM 1583 C CA . LEU A 1 209 ? -12.094 -12.963 3.523 1.00 76.62 209 LEU A CA 1
ATOM 1584 C C . LEU A 1 209 ? -11.136 -13.336 2.386 1.00 76.62 209 LEU A C 1
ATOM 1586 O O . LEU A 1 209 ? -10.177 -14.080 2.602 1.00 76.62 209 LEU A O 1
ATOM 1590 N N . ALA A 1 210 ? -11.390 -12.811 1.190 1.00 79.75 210 ALA A N 1
ATOM 1591 C CA . ALA A 1 210 ? -10.412 -12.840 0.114 1.00 79.75 210 ALA A CA 1
ATOM 1592 C C . ALA A 1 210 ? -9.354 -11.754 0.359 1.00 79.75 210 ALA A C 1
ATOM 1594 O O . ALA A 1 210 ? -9.685 -10.639 0.737 1.00 79.75 210 ALA A O 1
ATOM 1595 N N . PHE A 1 211 ? -8.097 -12.113 0.143 1.00 82.94 211 PHE A N 1
ATOM 1596 C CA . PHE A 1 211 ? -6.932 -11.242 0.070 1.00 82.94 211 PHE A CA 1
ATOM 1597 C C . PHE A 1 211 ? -6.442 -11.142 -1.376 1.00 82.94 211 PHE A C 1
ATOM 1599 O O . PHE A 1 211 ? -6.552 -12.107 -2.135 1.00 82.94 211 PHE A O 1
ATOM 1606 N N . LYS A 1 212 ? -5.847 -10.013 -1.758 1.00 82.62 212 LYS A N 1
ATOM 1607 C CA . LYS A 1 212 ? -5.233 -9.831 -3.081 1.00 82.62 212 LYS A CA 1
ATOM 1608 C C . LYS A 1 212 ? -3.932 -10.627 -3.225 1.00 82.62 212 LYS A C 1
ATOM 1610 O O . LYS A 1 212 ? -3.700 -11.247 -4.258 1.00 82.62 212 LYS A O 1
ATOM 1615 N N . GLU A 1 213 ? -3.107 -10.628 -2.178 1.00 83.94 213 GLU A N 1
ATOM 1616 C CA . GLU A 1 213 ? -1.794 -11.288 -2.140 1.00 83.94 213 GLU A CA 1
ATOM 1617 C C . GLU A 1 213 ? -1.522 -11.855 -0.733 1.00 83.94 213 GLU A C 1
ATOM 1619 O O . GLU A 1 213 ? -0.877 -11.195 0.085 1.00 83.94 213 GLU A O 1
ATOM 1624 N N . PRO A 1 214 ? -2.041 -13.054 -0.400 1.00 87.25 214 PRO A N 1
ATOM 1625 C CA . PRO A 1 214 ? -1.841 -13.629 0.923 1.00 87.25 214 PRO A CA 1
ATOM 1626 C C . PRO A 1 214 ? -0.393 -14.098 1.123 1.00 87.25 214 PRO A C 1
ATOM 1628 O O . PRO A 1 214 ? 0.196 -14.778 0.289 1.00 87.25 214 PRO A O 1
ATOM 1631 N N . ILE A 1 215 ? 0.167 -13.792 2.283 1.00 88.31 215 ILE A N 1
ATOM 1632 C CA . ILE A 1 215 ? 1.381 -14.360 2.852 1.00 88.31 215 ILE A CA 1
ATOM 1633 C C . ILE A 1 215 ? 0.945 -15.441 3.832 1.00 88.31 215 ILE A C 1
ATOM 1635 O O . ILE A 1 215 ? 0.344 -15.169 4.868 1.00 88.31 215 ILE A O 1
ATOM 1639 N N . VAL A 1 216 ? 1.267 -16.688 3.506 1.00 87.69 216 VAL A N 1
ATOM 1640 C CA . VAL A 1 216 ? 0.831 -17.847 4.285 1.00 87.69 216 VAL A CA 1
ATOM 1641 C C . VAL A 1 216 ? 1.973 -18.343 5.163 1.00 87.69 216 VAL A C 1
ATOM 1643 O O . VAL A 1 216 ? 3.087 -18.577 4.691 1.00 87.69 216 VAL A O 1
ATOM 1646 N N . PHE A 1 217 ? 1.688 -18.550 6.443 1.00 87.00 217 PHE A N 1
ATOM 1647 C CA . PHE A 1 217 ? 2.562 -19.219 7.396 1.00 87.00 217 PHE A CA 1
ATOM 1648 C C . PHE A 1 217 ? 1.885 -20.495 7.877 1.00 87.00 217 PHE A C 1
ATOM 1650 O O . PHE A 1 217 ? 0.786 -20.453 8.422 1.00 87.00 217 PHE A O 1
ATOM 1657 N N . ALA A 1 218 ? 2.560 -21.632 7.738 1.00 83.88 218 ALA A N 1
ATOM 1658 C CA . ALA A 1 218 ? 2.122 -22.891 8.332 1.00 83.88 218 ALA A CA 1
ATOM 1659 C C . ALA A 1 218 ? 3.119 -23.286 9.423 1.00 83.88 218 ALA A C 1
ATOM 1661 O O . ALA A 1 218 ? 4.319 -23.403 9.161 1.00 83.88 218 ALA A O 1
ATOM 1662 N N . ARG A 1 219 ? 2.639 -23.463 10.663 1.00 81.62 219 ARG A N 1
ATOM 1663 C CA . ARG A 1 219 ? 3.477 -23.798 11.836 1.00 81.62 219 ARG A CA 1
ATOM 1664 C C . ARG A 1 219 ? 4.624 -22.797 12.052 1.00 81.62 219 ARG A C 1
ATOM 1666 O O . ARG A 1 219 ? 5.745 -23.181 12.372 1.00 81.62 219 ARG A O 1
ATOM 1673 N N . GLY A 1 220 ? 4.350 -21.514 11.817 1.00 80.62 220 GLY A N 1
ATOM 1674 C CA . GLY A 1 220 ? 5.334 -20.433 11.936 1.00 80.62 220 GLY A CA 1
ATOM 1675 C C . GLY A 1 220 ? 6.379 -20.376 10.815 1.00 80.62 220 GLY A C 1
ATOM 1676 O O . GLY A 1 220 ? 7.245 -19.508 10.852 1.00 80.62 220 GLY A O 1
ATOM 1677 N N . THR A 1 221 ? 6.309 -21.255 9.809 1.00 85.62 221 THR A N 1
ATOM 1678 C CA . THR A 1 221 ? 7.195 -21.209 8.636 1.00 85.62 221 THR A CA 1
ATOM 1679 C C . THR A 1 221 ? 6.469 -20.561 7.465 1.00 85.62 221 THR A C 1
ATOM 1681 O O . THR A 1 221 ? 5.359 -20.978 7.125 1.00 85.62 221 THR A O 1
ATOM 1684 N N . ARG A 1 222 ? 7.090 -19.549 6.847 1.00 91.12 222 ARG A N 1
ATOM 1685 C CA . ARG A 1 222 ? 6.560 -18.896 5.642 1.00 91.12 222 ARG A CA 1
ATOM 1686 C C . ARG A 1 222 ? 6.498 -19.892 4.486 1.00 91.12 222 ARG A C 1
ATOM 1688 O O . ARG A 1 222 ? 7.417 -20.686 4.308 1.00 91.12 222 ARG A O 1
ATOM 1695 N N . LYS A 1 223 ? 5.423 -19.814 3.713 1.00 92.88 223 LYS A N 1
ATOM 1696 C CA . LYS A 1 223 ? 5.154 -20.645 2.543 1.00 92.88 223 LYS A CA 1
ATOM 1697 C C . LYS A 1 223 ? 5.246 -19.823 1.265 1.00 92.88 223 LYS A C 1
ATOM 1699 O O . LYS A 1 223 ? 4.881 -18.644 1.252 1.00 92.88 223 LYS A O 1
ATOM 1704 N N . THR A 1 224 ? 5.737 -20.445 0.203 1.00 93.31 224 THR A N 1
ATOM 1705 C CA . THR A 1 224 ? 5.946 -19.817 -1.102 1.00 93.31 224 THR A CA 1
ATOM 1706 C C . THR A 1 224 ? 4.750 -20.086 -2.013 1.00 93.31 224 THR A C 1
ATOM 1708 O O . THR A 1 224 ? 4.387 -21.237 -2.254 1.00 93.31 224 THR A O 1
ATOM 1711 N N . SER A 1 225 ? 4.124 -19.023 -2.529 1.00 93.12 225 SER A N 1
ATOM 1712 C CA . SER A 1 225 ? 3.025 -19.142 -3.499 1.00 93.12 225 SER A CA 1
ATOM 1713 C C . SER A 1 225 ? 3.519 -19.792 -4.795 1.00 93.12 225 SER A C 1
ATOM 1715 O O . SER A 1 225 ? 4.598 -19.461 -5.282 1.00 93.12 225 SER A O 1
ATOM 1717 N N . GLY A 1 226 ? 2.747 -20.729 -5.340 1.00 91.62 226 GLY A N 1
ATOM 1718 C CA . GLY A 1 226 ? 3.080 -21.530 -6.522 1.00 91.62 226 GLY A CA 1
ATOM 1719 C C . GLY A 1 226 ? 3.923 -22.780 -6.237 1.00 91.62 226 GLY A C 1
ATOM 1720 O O . GLY A 1 226 ? 3.876 -23.720 -7.025 1.00 91.62 226 GLY A O 1
ATOM 1721 N N . GLU A 1 227 ? 4.643 -22.826 -5.114 1.00 93.12 227 GLU A N 1
ATOM 1722 C CA . GLU A 1 227 ? 5.480 -23.970 -4.718 1.00 93.12 227 GLU A CA 1
ATOM 1723 C C . GLU A 1 227 ? 4.841 -24.767 -3.569 1.00 93.12 227 GLU A C 1
ATOM 1725 O O . GLU A 1 227 ? 4.565 -25.962 -3.692 1.00 93.12 227 GLU A O 1
ATOM 1730 N N . ASP A 1 228 ? 4.551 -24.096 -2.453 1.00 93.00 228 ASP A N 1
ATOM 1731 C CA . ASP A 1 228 ? 3.950 -24.708 -1.265 1.00 93.00 228 ASP A CA 1
ATOM 1732 C C . ASP A 1 228 ? 2.417 -24.692 -1.304 1.00 93.00 228 ASP A C 1
ATOM 1734 O O . ASP A 1 228 ? 1.761 -25.551 -0.709 1.00 93.00 228 ASP A O 1
ATOM 1738 N N . TYR A 1 229 ? 1.834 -23.683 -1.952 1.00 93.38 229 TYR A N 1
ATOM 1739 C CA . TYR A 1 229 ? 0.388 -23.507 -2.037 1.00 93.38 229 TYR A CA 1
ATOM 1740 C C . TYR A 1 229 ? -0.023 -22.727 -3.285 1.00 93.38 229 TYR A C 1
ATOM 1742 O O . TYR A 1 229 ? 0.757 -21.974 -3.861 1.00 93.38 229 TYR A O 1
ATOM 1750 N N . SER A 1 230 ? -1.283 -22.880 -3.668 1.00 93.62 230 SER A N 1
ATOM 1751 C CA . SER A 1 230 ? -1.986 -22.026 -4.621 1.00 93.62 230 SER A CA 1
ATOM 1752 C C . SER A 1 230 ? -3.145 -21.323 -3.923 1.00 93.62 230 SER A C 1
ATOM 1754 O O . SER A 1 230 ? -3.598 -21.751 -2.858 1.00 93.62 230 SER A O 1
ATOM 1756 N N . TYR A 1 231 ? -3.605 -20.222 -4.502 1.00 92.62 231 TYR A N 1
ATOM 1757 C CA . TYR A 1 231 ? -4.650 -19.397 -3.918 1.00 92.62 231 TYR A CA 1
ATOM 1758 C C . TYR A 1 231 ? -5.638 -18.942 -4.993 1.00 92.62 231 TYR A C 1
ATOM 1760 O O . TYR A 1 231 ? -5.227 -18.448 -6.044 1.00 92.62 231 TYR A O 1
ATOM 1768 N N . SER A 1 232 ? -6.933 -19.134 -4.743 1.00 91.38 232 SER A N 1
ATOM 1769 C CA . SER A 1 232 ? -8.005 -18.746 -5.661 1.00 91.38 232 SER A CA 1
ATOM 1770 C C . SER A 1 232 ? -9.242 -18.299 -4.889 1.00 91.38 232 SER A C 1
ATOM 1772 O O . SER A 1 232 ? -9.761 -19.039 -4.053 1.00 91.38 232 SER A O 1
ATOM 1774 N N . GLY A 1 233 ? -9.716 -17.081 -5.159 1.00 88.94 233 GLY A N 1
ATOM 1775 C CA . GLY A 1 233 ? -10.854 -16.501 -4.448 1.00 88.94 233 GLY A CA 1
ATOM 1776 C C . GLY A 1 233 ? -10.519 -16.292 -2.977 1.00 88.94 233 GLY A C 1
ATOM 1777 O O . GLY A 1 233 ? -9.753 -15.400 -2.655 1.00 88.94 233 GLY A O 1
ATOM 1778 N N . ASN A 1 234 ? -11.084 -17.116 -2.101 1.00 88.56 234 ASN A N 1
ATOM 1779 C CA . ASN A 1 234 ? -10.785 -17.160 -0.672 1.00 88.56 234 ASN A CA 1
ATOM 1780 C C . ASN A 1 234 ? -10.250 -18.533 -0.234 1.00 88.56 234 ASN A C 1
ATOM 1782 O O . ASN A 1 234 ? -10.280 -18.842 0.949 1.00 88.56 234 ASN A O 1
ATOM 1786 N N . VAL A 1 235 ? -9.789 -19.382 -1.155 1.00 88.38 235 VAL A N 1
ATOM 1787 C CA . VAL A 1 235 ? -9.327 -20.740 -0.841 1.00 88.38 235 VAL A CA 1
ATOM 1788 C C . VAL A 1 235 ? -7.821 -20.851 -1.059 1.00 88.38 235 VAL A C 1
ATOM 1790 O O . VAL A 1 235 ? -7.316 -20.583 -2.148 1.00 88.38 235 VAL A O 1
ATOM 1793 N N . ILE A 1 236 ? -7.100 -21.274 -0.020 1.00 89.56 236 ILE A N 1
ATOM 1794 C CA . ILE A 1 236 ? -5.694 -21.684 -0.081 1.00 89.56 236 ILE A CA 1
ATOM 1795 C C . ILE A 1 236 ? -5.644 -23.198 -0.262 1.00 89.56 236 ILE A C 1
ATOM 1797 O O . ILE A 1 236 ? -6.200 -23.931 0.553 1.00 89.56 236 ILE A O 1
ATOM 1801 N N . THR A 1 237 ? -4.925 -23.666 -1.280 1.00 91.12 237 THR A N 1
ATOM 1802 C CA . THR A 1 237 ? -4.700 -25.094 -1.539 1.00 91.12 237 THR A CA 1
ATOM 1803 C C . THR A 1 237 ? -3.215 -25.418 -1.442 1.00 91.12 237 THR A C 1
ATOM 1805 O O . THR A 1 237 ? -2.436 -25.005 -2.299 1.00 91.12 237 THR A O 1
ATOM 1808 N N . PHE A 1 238 ? -2.805 -26.160 -0.418 1.00 89.94 238 PHE A N 1
ATOM 1809 C CA . PHE A 1 238 ? -1.430 -26.628 -0.255 1.00 89.94 238 PHE A CA 1
ATOM 1810 C C . PHE A 1 238 ? -1.108 -27.768 -1.220 1.00 89.94 238 PHE A C 1
ATOM 1812 O O . PHE A 1 238 ? -1.914 -28.677 -1.416 1.00 89.94 238 PHE A O 1
ATOM 1819 N N . THR A 1 239 ? 0.107 -27.761 -1.768 1.00 89.44 239 THR A N 1
ATOM 1820 C CA . THR A 1 239 ? 0.594 -28.808 -2.685 1.00 89.44 239 THR A CA 1
ATOM 1821 C C . THR A 1 239 ? 0.839 -30.143 -1.983 1.00 89.44 239 THR A C 1
ATOM 1823 O O . THR A 1 239 ? 0.838 -31.197 -2.614 1.00 89.44 239 THR A O 1
ATOM 1826 N N . THR A 1 240 ? 1.011 -30.116 -0.661 1.00 83.56 240 THR A N 1
ATOM 1827 C CA . THR A 1 240 ? 1.154 -31.297 0.195 1.00 83.56 240 THR A CA 1
ATOM 1828 C C . THR A 1 240 ? 0.208 -31.206 1.385 1.00 83.56 240 THR A C 1
ATOM 1830 O O . THR A 1 240 ? -0.053 -30.116 1.904 1.00 83.56 240 THR A O 1
ATOM 1833 N N . SER A 1 241 ? -0.305 -32.352 1.847 1.00 75.19 241 SER A N 1
ATOM 1834 C CA . SER A 1 241 ? -1.115 -32.405 3.066 1.00 75.19 241 SER A CA 1
ATOM 1835 C C . SER A 1 241 ? -0.316 -31.850 4.240 1.00 75.19 241 SER A C 1
ATOM 1837 O O . SER A 1 241 ? 0.764 -32.346 4.567 1.00 75.19 241 SER A O 1
ATOM 1839 N N . GLN A 1 242 ? -0.845 -30.811 4.877 1.00 73.44 242 GLN A N 1
ATOM 1840 C CA . GLN A 1 242 ? -0.177 -30.197 6.012 1.00 73.44 242 GLN A CA 1
ATOM 1841 C C . GLN A 1 242 ? -0.463 -31.011 7.284 1.00 73.44 242 GLN A C 1
ATOM 1843 O O . GLN A 1 242 ? -1.578 -31.480 7.515 1.00 73.44 242 GLN A O 1
ATOM 1848 N N . VAL A 1 243 ? 0.553 -31.179 8.132 1.00 65.44 243 VAL A N 1
ATOM 1849 C CA . VAL A 1 243 ? 0.399 -31.767 9.474 1.00 65.44 243 VAL A CA 1
ATOM 1850 C C . VAL A 1 243 ? -0.301 -30.761 10.386 1.00 65.44 243 VAL A C 1
ATOM 1852 O O . VAL A 1 243 ? 0.006 -29.572 10.311 1.00 65.44 243 VAL A O 1
ATOM 1855 N N . ALA A 1 244 ? -1.174 -31.245 11.277 1.00 63.28 244 ALA A N 1
ATOM 1856 C CA . ALA A 1 244 ? -1.914 -30.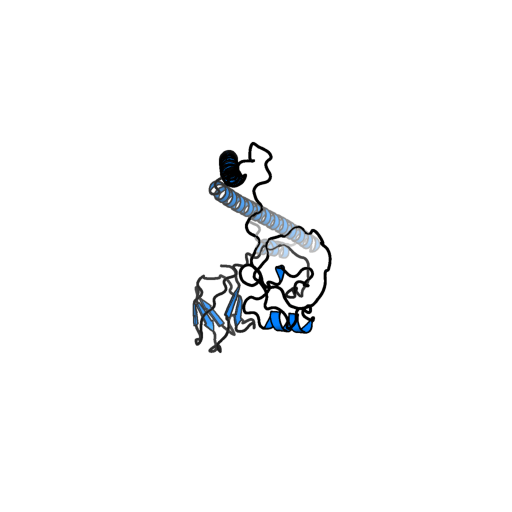431 12.241 1.00 63.28 244 ALA A CA 1
ATOM 1857 C C . ALA A 1 244 ? -1.085 -29.319 12.904 1.00 63.28 244 ALA A C 1
ATOM 1859 O O . ALA A 1 244 ? -0.035 -29.581 13.496 1.00 63.28 244 ALA A O 1
ATOM 1860 N N . GLY A 1 245 ? -1.565 -28.074 12.811 1.00 66.38 245 GLY A N 1
ATOM 1861 C CA . GLY A 1 245 ? -0.934 -26.913 13.437 1.00 66.38 245 GLY A CA 1
ATOM 1862 C C . GLY A 1 245 ? -1.595 -25.582 13.064 1.00 66.38 245 GLY A C 1
ATOM 1863 O O . GLY A 1 245 ? -2.513 -25.559 12.264 1.00 66.38 245 GLY A O 1
ATOM 1864 N N . PRO A 1 246 ? -1.170 -24.448 13.633 1.00 68.88 246 PRO A N 1
ATOM 1865 C CA . PRO A 1 246 ? -1.726 -23.153 13.256 1.00 68.88 246 PRO A CA 1
ATOM 1866 C C . PRO A 1 246 ? -1.319 -22.768 11.826 1.00 68.88 246 PRO A C 1
ATOM 1868 O O . PRO A 1 246 ? -0.165 -22.970 11.423 1.00 68.88 246 PRO A O 1
ATOM 1871 N N . ILE A 1 247 ? -2.263 -22.181 11.092 1.00 73.12 247 ILE A N 1
ATOM 1872 C CA . ILE A 1 247 ? -2.017 -21.466 9.839 1.00 73.12 247 ILE A CA 1
ATOM 1873 C C . ILE A 1 247 ? -2.322 -19.994 10.097 1.00 73.12 247 ILE A C 1
ATOM 1875 O O . ILE A 1 247 ? -3.358 -19.662 10.665 1.00 73.12 247 ILE A O 1
ATOM 1879 N N . THR A 1 248 ? -1.410 -19.123 9.692 1.00 81.06 248 THR A N 1
ATOM 1880 C CA . THR A 1 248 ? -1.599 -17.674 9.722 1.00 81.06 248 THR A CA 1
ATOM 1881 C C . THR A 1 248 ? -1.553 -17.176 8.290 1.00 81.06 248 THR A C 1
ATOM 1883 O O . THR A 1 248 ? -0.690 -17.598 7.521 1.00 81.06 248 THR A O 1
ATOM 1886 N N . VAL A 1 249 ? -2.479 -16.296 7.931 1.00 79.25 249 VAL A N 1
ATOM 1887 C CA . VAL A 1 249 ? -2.504 -15.640 6.625 1.00 79.25 249 VAL A CA 1
ATOM 1888 C C . VAL A 1 249 ? -2.483 -14.144 6.877 1.00 79.25 249 VAL A C 1
ATOM 1890 O O . VAL A 1 249 ? -3.286 -13.647 7.658 1.00 79.25 249 VAL A O 1
ATOM 1893 N N . ASP A 1 250 ? -1.536 -13.459 6.255 1.00 78.62 250 ASP A N 1
ATOM 1894 C CA . ASP A 1 250 ? -1.370 -12.007 6.319 1.00 78.62 250 ASP A CA 1
ATOM 1895 C C . ASP A 1 250 ? -1.481 -11.448 4.899 1.00 78.62 250 ASP A C 1
ATOM 1897 O O . ASP A 1 250 ? -1.041 -12.093 3.956 1.00 78.62 250 ASP A O 1
ATOM 1901 N N . GLY A 1 251 ? -2.088 -10.289 4.699 1.00 74.38 251 GLY A N 1
ATOM 1902 C CA . GLY A 1 251 ? -2.221 -9.709 3.369 1.00 74.38 251 GLY A CA 1
ATOM 1903 C C . GLY A 1 251 ? -3.197 -8.547 3.318 1.00 74.38 251 GLY A C 1
ATOM 1904 O O . GLY A 1 251 ? -3.952 -8.287 4.255 1.00 74.38 251 GLY A O 1
ATOM 1905 N N . GLN A 1 252 ? -3.204 -7.850 2.184 1.00 71.44 252 GLN A N 1
ATOM 1906 C CA . GLN A 1 252 ? -4.237 -6.859 1.904 1.00 71.44 252 GLN A CA 1
ATOM 1907 C C . GLN A 1 252 ? -5.512 -7.565 1.444 1.00 71.44 252 GLN A C 1
ATOM 1909 O O . GLN A 1 252 ? -5.471 -8.350 0.492 1.00 71.44 252 GLN A O 1
ATOM 1914 N N . ALA A 1 253 ? -6.598 -7.295 2.167 1.00 63.81 253 ALA A N 1
ATOM 1915 C CA . ALA A 1 253 ? -7.974 -7.617 1.803 1.00 63.81 253 ALA A CA 1
ATOM 1916 C C . ALA A 1 253 ? -8.340 -7.048 0.425 1.00 63.81 253 ALA A C 1
ATOM 1918 O O . ALA A 1 253 ? -8.062 -5.845 0.210 1.00 63.81 253 ALA A O 1
#

pLDDT: mean 71.84, std 19.85, range [34.88, 96.44]

Secondary structure (DSSP, 8-state):
---HHHHHHHHHHSSS-HHHHHHHHHHHHHHHHHHHHHHHHHHHHHHHHHHHHHHHHHHHHS----HHHHHHHHHHHHHHHHHHHHHHHTS------SS---PPPPPPPPBTTTBPPPSS-----------PPPPS---PPGGGPPPPHHHHHHHHHH-SSPPPGGGSTTPPP--------------------------S--SEEE-SS--SS-EEEETTEE--BTTTEEEETTEEEESSPPPSS-EEEE---

Foldseek 3Di:
DDPPVVQLVCLVPDPDDPVVSVVSVVVSVVVVVVVVVVVVVVVVVVVVVVVVVVVVVVVVVPPPPPVVVVVVVVVVVVVVVVVVVVVVVVPDDDPDDPDPDDPDPPDDDDDPPRHDDDPDDDDDDDDDDDDDDDDDDDDDDPPNDDDDPVSVVVSQVPDPDHDDPVPDPPPPPPPPDPPDDDDDDDPPPPWPFDFDFDWDKDQKDFAPADFPDKFKDWQNHTDDDPQQWDDDGRMIGGPDIHDTDGMGIIHHD